Protein AF-A0A6J4KLL6-F1 (afdb_monomer_lite)

Secondary structure (DSSP, 8-state):
------PPPPPPP-PPP-HHHHHHHHHHHHHHHHHHHHHTTTS--SS---SS--HHHHHHHHHHHHHHHHHHHHHHHHHHHHHHTTS-HHHHHHHHHHHHHHHHHHIIIIIHHHHHHHHHT-SS-HHHHGGGTHHHHHSSSS---GGGHHHHHHHHHHHHSHHHHHHHHHTSHHHHHHHHHHHTSHHHHHHHHHHHHHHHHS-HHHH---EETTTEEHHHHHHHHHHHHHHHHHTT-HHHHHHHHHTHHHHHHHHHHHHHHHHHHHHHHHSPP-

Foldseek 3Di:
DDDDDPDDPPDPDDPDDPVVLVVLLVVLVVLLVLLQVLLLQQVNHQQHHDPHHDVVSVVSNVLSVPPSLLSNLLSLLLVLLVDVLPDPLVVLLVVLCCVQVVVLVCCVLPVQLVSQCRRVVDPDDSVVSNVVSVCSQQVDLAGCSDPSLSSVLSNCLSPVCSVVLNCCVPPVLVVLQVVLLQCLALVSVVVLCVVLVVLVPPDCVVVDQDDDVSHGGPSVSVSSSSSSVNSNSNSSDPNSVVSNVVCVVVNVVVVVVVSVVVVVVVVVVPDPDD

InterPro domains:
  IPR002656 Acyltransferase 3 domain [PF01757] (19-260)
  IPR050623 Periplasmic Glucan Succinylation Acyltransferase [PTHR36927] (13-265)

Sequence (274 aa):
MIHAGATAPPRGTPHARRHDLDWLRTLAILSVVLYHAAQVFSGDAAVANAGDLSAVLGEFCFFFHQWRMPLVFCVAGVAAGMTLQRRSGAAFLVERGRRLLVPLAFGVLVLLPPQLYLATRDPRPFAEFYPHFLDPMLAGPVVQWGHLWFIVDLALVDGLALPALLLLQGRARPTLEWLAARLARPAVLLGAALPVAVVRCVPTRWVGDWTVAGLTEAKPFAVHVTFYLVGFVLAASDTAWRTAVRERRAALALAVAAQAAVYVLRGLAEAPPG

Radius of gyration: 22.27 Å; chains: 1; bounding box: 85×48×53 Å

pLDDT: mean 87.65, std 12.58, range [37.62, 98.06]

Organism: NCBI:txid246130

Structure (mmCIF, N/CA/C/O backbone):
data_AF-A0A6J4KLL6-F1
#
_entry.id   AF-A0A6J4KLL6-F1
#
loop_
_atom_site.group_PDB
_atom_site.id
_atom_site.type_symbol
_atom_site.label_atom_id
_atom_site.label_alt_id
_atom_site.label_comp_id
_atom_site.label_asym_id
_atom_site.label_entity_id
_atom_site.label_seq_id
_atom_site.pdbx_PDB_ins_code
_atom_site.Cartn_x
_atom_site.Cartn_y
_atom_site.Cartn_z
_atom_site.occupancy
_atom_site.B_iso_or_equiv
_atom_site.auth_seq_id
_atom_site.auth_comp_id
_atom_site.auth_asym_id
_atom_site.auth_atom_id
_atom_site.pdbx_PDB_model_num
ATOM 1 N N . MET A 1 1 ? -58.619 -18.894 25.628 1.00 40.12 1 MET A N 1
ATOM 2 C CA . MET A 1 1 ? -57.503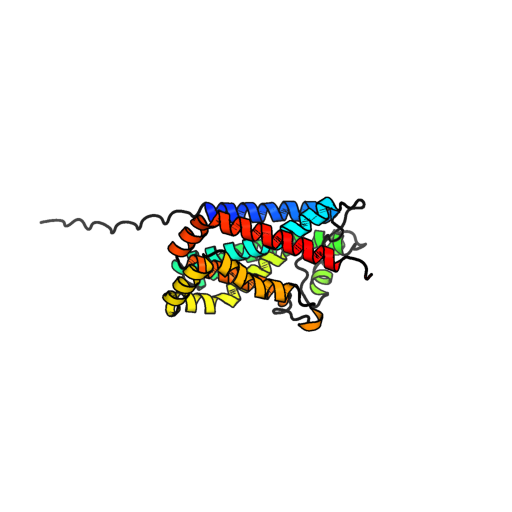 -19.418 24.813 1.00 40.12 1 MET A CA 1
ATOM 3 C C . MET A 1 1 ? -56.910 -18.233 24.054 1.00 40.12 1 MET A C 1
ATOM 5 O O . MET A 1 1 ? -57.468 -17.824 23.048 1.00 40.12 1 MET A O 1
ATOM 9 N N . ILE A 1 2 ? -55.900 -17.567 24.625 1.00 39.03 2 ILE A N 1
ATOM 10 C CA . ILE A 1 2 ? -55.300 -16.338 24.076 1.00 39.03 2 ILE A CA 1
ATOM 11 C C . ILE A 1 2 ? -53.974 -16.744 23.430 1.00 39.03 2 ILE A C 1
ATOM 13 O O . ILE A 1 2 ? -53.039 -17.116 24.135 1.00 39.03 2 ILE A O 1
ATOM 17 N N . HIS A 1 3 ? -53.900 -16.720 22.099 1.00 40.97 3 HIS A N 1
ATOM 18 C CA . HIS A 1 3 ? -52.636 -16.881 21.384 1.00 40.97 3 HIS A CA 1
ATOM 19 C C . HIS A 1 3 ? -51.855 -15.567 21.445 1.00 40.97 3 HIS A C 1
ATOM 21 O O . HIS A 1 3 ? -52.139 -14.621 20.715 1.00 40.97 3 HIS A O 1
ATOM 27 N N . ALA A 1 4 ? -50.865 -15.521 22.334 1.00 44.06 4 ALA A N 1
ATOM 28 C CA . ALA A 1 4 ? -49.828 -14.502 22.325 1.00 44.06 4 ALA A CA 1
ATOM 29 C C . ALA A 1 4 ? -48.971 -14.678 21.060 1.00 44.06 4 ALA A C 1
ATOM 31 O O . ALA A 1 4 ? -48.183 -15.618 20.950 1.00 44.06 4 ALA A O 1
ATOM 32 N N . GLY A 1 5 ? -49.155 -13.789 20.084 1.00 38.91 5 GLY A N 1
ATOM 33 C CA . GLY A 1 5 ? -48.270 -13.672 18.932 1.00 38.91 5 GLY A CA 1
ATOM 34 C C . GLY A 1 5 ? -46.914 -13.138 19.384 1.00 38.91 5 GLY A C 1
ATOM 35 O O . GLY A 1 5 ? -46.802 -11.982 19.786 1.00 38.91 5 GLY A O 1
ATOM 36 N N . ALA A 1 6 ? -45.887 -13.983 19.333 1.00 43.94 6 ALA A N 1
ATOM 37 C CA . ALA A 1 6 ? -44.509 -13.577 19.562 1.00 43.94 6 ALA A CA 1
ATOM 38 C C . ALA A 1 6 ? -44.068 -12.639 18.427 1.00 43.94 6 ALA A C 1
ATOM 40 O O . ALA A 1 6 ? -43.803 -13.071 17.304 1.00 43.94 6 ALA A O 1
ATOM 41 N N . THR A 1 7 ? -44.010 -11.338 18.706 1.00 49.44 7 THR A N 1
ATOM 42 C CA . THR A 1 7 ? -43.407 -10.353 17.808 1.00 49.44 7 THR A CA 1
ATOM 43 C C . THR A 1 7 ? -41.911 -10.628 17.716 1.00 49.44 7 THR A C 1
ATOM 45 O O . THR A 1 7 ? -41.196 -10.531 18.715 1.00 49.44 7 THR A O 1
ATOM 48 N N . ALA A 1 8 ? -41.437 -10.985 16.522 1.00 42.81 8 ALA A N 1
ATOM 49 C CA . ALA A 1 8 ? -40.013 -11.104 16.239 1.00 42.81 8 ALA A CA 1
ATOM 50 C C . ALA A 1 8 ? -39.290 -9.790 16.605 1.00 42.81 8 ALA A C 1
ATOM 52 O O . ALA A 1 8 ? -39.837 -8.710 16.353 1.00 42.81 8 ALA A O 1
ATOM 53 N N . PRO A 1 9 ? -38.078 -9.853 17.186 1.00 39.97 9 PRO A N 1
ATOM 54 C CA . PRO A 1 9 ? -37.332 -8.654 17.535 1.00 39.97 9 PRO A CA 1
ATOM 55 C C . PRO A 1 9 ? -37.073 -7.813 16.275 1.00 39.97 9 PRO A C 1
ATOM 57 O O . PRO A 1 9 ? -36.861 -8.376 15.192 1.00 39.97 9 PRO A O 1
ATOM 60 N N . PRO A 1 10 ? -37.088 -6.472 16.384 1.00 40.72 10 PRO A N 1
ATOM 61 C CA . PRO A 1 10 ? -36.836 -5.602 15.247 1.00 40.72 10 PRO A CA 1
ATOM 62 C C . PRO A 1 10 ? -35.476 -5.952 14.640 1.00 40.72 10 PRO A C 1
ATOM 64 O O . PRO A 1 10 ? -34.454 -5.964 15.328 1.00 40.72 10 PRO A O 1
ATOM 67 N N . ARG A 1 11 ? -35.465 -6.256 13.335 1.00 45.22 11 ARG A N 1
ATOM 68 C CA . ARG A 1 11 ? -34.226 -6.376 12.561 1.00 45.22 11 ARG A CA 1
ATOM 69 C C . ARG A 1 11 ? -33.466 -5.065 12.757 1.00 45.22 11 ARG A C 1
ATOM 71 O O . ARG A 1 11 ? -33.991 -4.010 12.405 1.00 45.22 11 ARG A O 1
ATOM 78 N N . GLY A 1 12 ? -32.281 -5.136 13.368 1.00 37.62 12 GLY A N 1
ATOM 79 C CA . GLY A 1 12 ? -31.431 -3.967 13.591 1.00 37.62 12 GLY A CA 1
ATOM 80 C C . GLY A 1 12 ? -31.314 -3.151 12.305 1.00 37.62 12 GLY A C 1
ATOM 81 O O . GLY A 1 12 ? -31.245 -3.720 11.213 1.00 37.62 12 GLY A O 1
ATOM 82 N N . THR A 1 13 ? -31.360 -1.826 12.428 1.00 40.91 13 THR A N 1
ATOM 83 C CA . THR A 1 13 ? -31.282 -0.914 11.285 1.00 40.91 13 THR A CA 1
ATOM 84 C C . THR A 1 13 ? -30.099 -1.303 10.389 1.00 40.91 13 THR A C 1
ATOM 86 O O . THR A 1 13 ? -29.004 -1.552 10.906 1.00 40.91 13 THR A O 1
ATOM 89 N N . PRO A 1 14 ? -30.276 -1.400 9.054 1.00 47.94 14 PRO A N 1
ATOM 90 C CA . PRO A 1 14 ? -29.160 -1.635 8.154 1.00 47.94 14 PRO A CA 1
ATOM 91 C C . PRO A 1 14 ? -28.131 -0.541 8.408 1.00 47.94 14 PRO A C 1
ATOM 93 O O . PRO A 1 14 ? -28.404 0.641 8.203 1.00 47.94 14 PRO A O 1
ATOM 96 N N . HIS A 1 15 ? -26.965 -0.924 8.918 1.00 56.31 15 HIS A N 1
ATOM 97 C CA . HIS A 1 15 ? -25.879 0.016 9.134 1.00 56.31 15 HIS A CA 1
ATOM 98 C C . HIS A 1 15 ? -25.598 0.696 7.790 1.00 56.31 15 HIS A C 1
ATOM 100 O O . HIS A 1 15 ? -25.248 0.013 6.825 1.00 56.31 15 HIS A O 1
ATOM 106 N N . ALA A 1 16 ? -25.812 2.011 7.710 1.00 67.12 16 ALA A N 1
ATOM 107 C CA . ALA A 1 16 ? -25.755 2.734 6.445 1.00 67.12 16 ALA A CA 1
ATOM 108 C C . ALA A 1 16 ? -24.416 2.473 5.741 1.00 67.12 16 ALA A C 1
ATOM 110 O O . ALA A 1 16 ? -23.343 2.625 6.339 1.00 67.12 16 ALA A O 1
ATOM 111 N N . ARG A 1 17 ? -24.488 2.043 4.476 1.00 76.81 17 ARG A N 1
ATOM 112 C CA . ARG A 1 17 ? -23.315 1.816 3.634 1.00 76.81 17 ARG A CA 1
ATOM 113 C C . ARG A 1 17 ? -22.494 3.107 3.564 1.00 76.81 17 ARG A C 1
ATOM 115 O O . ARG A 1 17 ? -23.024 4.181 3.294 1.00 76.81 17 ARG A O 1
ATOM 122 N N . ARG A 1 18 ? -21.191 2.999 3.821 1.00 83.12 18 ARG A N 1
ATOM 123 C CA . ARG A 1 18 ? -20.243 4.121 3.791 1.00 83.12 18 ARG A CA 1
ATOM 124 C C . ARG A 1 18 ? -19.824 4.403 2.343 1.00 83.12 18 ARG A C 1
ATOM 126 O O . ARG A 1 18 ? -18.796 3.921 1.876 1.00 83.12 18 ARG A O 1
ATOM 133 N N . HIS A 1 19 ? -20.670 5.135 1.617 1.00 88.38 19 HIS A N 1
ATOM 134 C CA . HIS A 1 19 ? -20.427 5.495 0.213 1.00 88.38 19 HIS A CA 1
ATOM 135 C C . HIS A 1 19 ? -19.161 6.340 0.023 1.00 88.38 19 HIS A C 1
ATOM 137 O O . HIS A 1 19 ? -18.497 6.241 -1.001 1.00 88.38 19 HIS A O 1
ATOM 143 N N . ASP A 1 20 ? -18.813 7.142 1.024 1.00 88.38 20 ASP A N 1
ATOM 144 C CA . ASP A 1 20 ? -17.565 7.896 1.102 1.00 88.38 20 ASP A CA 1
ATOM 145 C C . ASP A 1 20 ? -16.327 6.989 1.020 1.00 88.38 20 ASP A C 1
ATOM 147 O O . ASP A 1 20 ? -15.443 7.233 0.202 1.00 88.38 20 ASP A O 1
ATOM 151 N N . LEU A 1 21 ? -16.281 5.905 1.800 1.00 89.06 21 LEU A N 1
ATOM 152 C CA . LEU A 1 21 ? -15.186 4.928 1.752 1.00 89.06 21 LEU A CA 1
ATOM 153 C C . LEU A 1 21 ? -15.112 4.187 0.415 1.00 89.06 21 LEU A C 1
ATOM 155 O O . LEU A 1 21 ? -14.016 3.917 -0.080 1.00 89.06 21 LEU A O 1
ATOM 159 N N . ASP A 1 22 ? -16.264 3.869 -0.173 1.00 90.31 22 ASP A N 1
ATOM 160 C CA . ASP A 1 22 ? -16.323 3.212 -1.478 1.00 90.31 22 ASP A CA 1
ATOM 161 C C . ASP A 1 22 ? -15.783 4.125 -2.589 1.00 90.31 22 ASP A C 1
ATOM 163 O O . ASP A 1 22 ? -15.006 3.672 -3.434 1.00 90.31 22 ASP A O 1
ATOM 167 N N . TRP A 1 23 ? -16.115 5.419 -2.555 1.00 92.81 23 TRP A N 1
ATOM 168 C CA . TRP A 1 23 ? -15.561 6.408 -3.479 1.00 92.81 23 TRP A CA 1
ATOM 169 C C . TRP A 1 23 ? -14.068 6.635 -3.265 1.00 92.81 23 TRP A C 1
ATOM 171 O O . TRP A 1 23 ? -13.321 6.617 -4.240 1.00 92.81 23 TRP A O 1
ATOM 181 N N . LEU A 1 24 ? -13.609 6.776 -2.016 1.00 90.94 24 LEU A N 1
ATOM 182 C CA . LEU A 1 24 ? -12.179 6.907 -1.710 1.00 90.94 24 LEU A CA 1
ATOM 183 C C . LEU A 1 24 ? -11.383 5.720 -2.255 1.00 90.94 24 LEU A C 1
ATOM 185 O O . LEU A 1 24 ? -10.359 5.914 -2.907 1.00 90.94 24 LEU A O 1
ATOM 189 N N . ARG A 1 25 ? -11.878 4.494 -2.045 1.00 91.38 25 ARG A N 1
ATOM 190 C CA . ARG A 1 25 ? -11.258 3.286 -2.598 1.00 91.38 25 ARG A CA 1
ATOM 191 C C . ARG A 1 25 ? -11.236 3.314 -4.122 1.00 91.38 25 ARG A C 1
ATOM 193 O O . ARG A 1 25 ? -10.201 3.033 -4.714 1.00 91.38 25 ARG A O 1
ATOM 200 N N . THR A 1 26 ? -12.366 3.637 -4.744 1.00 93.50 26 THR A N 1
ATOM 201 C CA . THR A 1 26 ? -12.506 3.639 -6.205 1.00 93.50 26 THR A CA 1
ATOM 202 C C . THR A 1 26 ? -11.552 4.644 -6.839 1.00 93.50 26 THR A C 1
ATOM 204 O O . THR A 1 26 ? -10.795 4.282 -7.732 1.00 93.50 26 THR A O 1
ATOM 207 N N . LEU A 1 27 ? -11.510 5.875 -6.327 1.00 93.06 27 LEU A N 1
ATOM 208 C CA . LEU A 1 27 ? -10.596 6.913 -6.804 1.00 93.06 27 LEU A CA 1
ATOM 209 C C . LEU A 1 27 ? -9.129 6.528 -6.586 1.00 93.06 27 LEU A C 1
ATOM 211 O O . LEU A 1 27 ? -8.306 6.728 -7.477 1.00 93.06 27 LEU A O 1
ATOM 215 N N . ALA A 1 28 ? -8.799 5.923 -5.440 1.00 91.31 28 ALA A N 1
ATOM 216 C CA . ALA A 1 28 ? -7.443 5.459 -5.176 1.00 91.31 28 ALA A CA 1
ATOM 217 C C . ALA A 1 28 ? -7.021 4.358 -6.164 1.00 91.31 28 ALA A C 1
ATOM 219 O O . ALA A 1 28 ? -5.937 4.442 -6.733 1.00 91.31 28 ALA A O 1
ATOM 220 N N . ILE A 1 29 ? -7.884 3.375 -6.438 1.00 90.88 29 ILE A N 1
ATOM 221 C CA . ILE A 1 29 ? -7.610 2.304 -7.411 1.00 90.88 29 ILE A CA 1
ATOM 222 C C . ILE A 1 29 ? -7.517 2.861 -8.838 1.00 90.88 29 ILE A C 1
ATOM 224 O O . ILE A 1 29 ? -6.585 2.518 -9.558 1.00 90.88 29 ILE A O 1
ATOM 228 N N . LEU A 1 30 ? -8.417 3.762 -9.243 1.00 93.00 30 LEU A N 1
ATOM 229 C CA . LEU A 1 30 ? -8.335 4.420 -10.555 1.00 93.00 30 LEU A CA 1
ATOM 230 C C . LEU A 1 30 ? -7.014 5.178 -10.717 1.00 93.00 30 LEU A C 1
ATOM 232 O O . LEU A 1 30 ? -6.389 5.118 -11.773 1.00 93.00 30 LEU A O 1
ATOM 236 N N . SER A 1 31 ? -6.533 5.821 -9.652 1.00 92.69 31 SER A N 1
ATOM 237 C CA . SER A 1 31 ? -5.235 6.492 -9.680 1.00 92.69 31 SER A CA 1
ATOM 238 C C . SER A 1 31 ? -4.049 5.529 -9.846 1.00 92.69 31 SER A C 1
ATOM 240 O O . SER A 1 31 ? -3.029 5.939 -10.387 1.00 92.69 31 SER A O 1
ATOM 242 N N . VAL A 1 32 ? -4.168 4.250 -9.447 1.00 91.62 32 VAL A N 1
ATOM 243 C CA . VAL A 1 32 ? -3.147 3.210 -9.714 1.00 91.62 32 VAL A CA 1
ATOM 244 C C . VAL A 1 32 ? -3.043 2.946 -11.215 1.00 91.62 32 VAL A C 1
ATOM 246 O O . VAL A 1 32 ? -1.938 2.873 -11.746 1.00 91.62 32 VAL A O 1
ATOM 249 N N . VAL A 1 33 ? -4.184 2.849 -11.904 1.00 91.31 33 VAL A N 1
ATOM 250 C CA . VAL A 1 33 ? -4.228 2.631 -13.359 1.00 91.31 33 VAL A CA 1
ATOM 251 C C . VAL A 1 33 ? -3.571 3.799 -14.091 1.00 91.31 33 VAL A C 1
ATOM 253 O O . VAL A 1 33 ? -2.689 3.586 -14.919 1.00 91.31 33 VAL A O 1
ATOM 256 N N . LEU A 1 34 ? -3.945 5.033 -13.738 1.00 93.12 34 LEU A N 1
ATOM 257 C CA . LEU A 1 34 ? -3.350 6.233 -14.333 1.00 93.12 34 LEU A CA 1
ATOM 258 C C . LEU A 1 34 ? -1.852 6.341 -14.029 1.00 93.12 34 LEU A C 1
ATOM 260 O O . LEU A 1 34 ? -1.076 6.710 -14.905 1.00 93.12 34 LEU A O 1
ATOM 264 N N . TYR A 1 35 ? -1.441 5.992 -12.807 1.00 92.31 35 TYR A N 1
ATOM 265 C CA . TYR A 1 35 ? -0.037 5.977 -12.412 1.00 92.31 35 TYR A CA 1
ATOM 266 C C . TYR A 1 35 ? 0.777 5.024 -13.288 1.00 92.31 35 TYR A C 1
ATOM 268 O O . TYR A 1 35 ? 1.761 5.460 -13.866 1.00 92.31 35 TYR A O 1
ATOM 276 N N . HIS A 1 36 ? 0.365 3.763 -13.447 1.00 89.88 36 HIS A N 1
ATOM 277 C CA . HIS A 1 36 ? 1.134 2.807 -14.252 1.00 89.88 36 HIS A CA 1
ATOM 278 C C . HIS A 1 36 ? 1.122 3.133 -15.748 1.00 89.88 36 HIS A C 1
ATOM 280 O O . HIS A 1 36 ? 2.128 2.914 -16.415 1.00 89.88 36 HIS A O 1
ATOM 286 N N . ALA A 1 37 ? 0.039 3.721 -16.263 1.00 90.69 37 ALA A N 1
ATOM 287 C CA . ALA A 1 37 ? 0.013 4.230 -17.633 1.00 90.69 37 ALA A CA 1
ATOM 288 C C . ALA A 1 37 ? 1.021 5.378 -17.842 1.00 90.69 37 ALA A C 1
ATOM 290 O O . ALA A 1 37 ? 1.700 5.423 -18.864 1.00 90.69 37 ALA A O 1
ATOM 291 N N . ALA A 1 38 ? 1.149 6.284 -16.866 1.00 92.25 38 ALA A N 1
ATOM 292 C CA . ALA A 1 38 ? 2.110 7.385 -16.910 1.00 92.25 38 ALA A CA 1
ATOM 293 C C . ALA A 1 38 ? 3.556 6.933 -16.635 1.00 92.25 38 ALA A C 1
ATOM 295 O O . ALA A 1 38 ? 4.487 7.499 -17.202 1.00 92.25 38 ALA A O 1
ATOM 296 N N . GLN A 1 39 ? 3.747 5.911 -15.795 1.00 90.88 39 GLN A N 1
ATOM 297 C CA . GLN A 1 39 ? 5.060 5.464 -15.319 1.00 90.88 39 GLN A CA 1
ATOM 298 C C . GLN A 1 39 ? 5.973 5.002 -16.457 1.00 90.88 39 GLN A C 1
ATOM 300 O O . GLN A 1 39 ? 7.176 5.220 -16.400 1.00 90.88 39 GLN A O 1
ATOM 305 N N . VAL A 1 40 ? 5.407 4.439 -17.528 1.00 90.56 40 VAL A N 1
ATOM 306 C CA . VAL A 1 40 ? 6.151 4.045 -18.739 1.00 90.56 40 VAL A CA 1
ATOM 307 C C . VAL A 1 40 ? 6.923 5.226 -19.350 1.00 90.56 40 VAL A C 1
ATOM 309 O O . VAL A 1 40 ? 7.962 5.027 -19.972 1.00 90.56 40 VAL A O 1
ATOM 312 N N . PHE A 1 41 ? 6.466 6.462 -19.137 1.00 91.81 41 PHE A N 1
ATOM 313 C CA . PHE A 1 41 ? 7.103 7.684 -19.634 1.00 91.81 41 PHE A CA 1
ATOM 314 C C . PHE A 1 41 ? 7.931 8.421 -18.569 1.00 91.81 41 PHE A C 1
ATOM 316 O O . PHE A 1 41 ? 8.475 9.484 -18.866 1.00 91.81 41 PHE A O 1
ATOM 323 N N . SER A 1 42 ? 8.015 7.916 -17.330 1.00 87.19 42 SER A N 1
ATOM 324 C CA . SER A 1 42 ? 8.704 8.614 -16.235 1.00 87.19 42 SER A CA 1
ATOM 325 C C . SER A 1 42 ? 10.205 8.337 -16.170 1.00 87.19 42 SER A C 1
ATOM 327 O O . SER A 1 42 ? 10.908 9.074 -15.490 1.00 87.19 42 SER A O 1
ATOM 329 N N . GLY A 1 43 ? 10.691 7.285 -16.837 1.00 80.50 43 GLY A N 1
ATOM 330 C CA . GLY A 1 43 ? 12.080 6.816 -16.737 1.00 80.50 43 GLY A CA 1
ATOM 331 C C . GLY A 1 43 ? 12.307 5.767 -15.639 1.00 80.50 43 GLY A C 1
ATOM 332 O O . GLY A 1 43 ? 13.312 5.063 -15.673 1.00 80.50 43 GLY A O 1
ATOM 333 N N . ASP A 1 44 ? 11.326 5.567 -14.753 1.00 77.69 44 ASP A N 1
ATOM 334 C CA . ASP A 1 44 ? 11.398 4.682 -13.579 1.00 77.69 44 ASP A CA 1
ATOM 335 C C . ASP A 1 44 ? 10.344 3.558 -13.631 1.00 77.69 44 ASP A C 1
ATOM 337 O O . ASP A 1 44 ? 9.830 3.095 -12.605 1.00 77.69 44 ASP A O 1
ATOM 341 N N . ALA A 1 45 ? 9.932 3.148 -14.833 1.00 79.25 45 ALA A N 1
ATOM 342 C CA . ALA A 1 45 ? 8.967 2.070 -14.994 1.00 79.25 45 ALA A CA 1
ATOM 343 C C . ALA A 1 45 ? 9.525 0.721 -14.530 1.00 79.25 45 ALA A C 1
ATOM 345 O O . ALA A 1 45 ? 10.616 0.312 -14.916 1.00 79.25 45 ALA A O 1
ATOM 346 N N . ALA A 1 46 ? 8.714 -0.018 -13.770 1.00 71.69 46 ALA A N 1
ATOM 347 C CA . ALA A 1 46 ? 9.092 -1.327 -13.238 1.00 71.69 46 ALA A CA 1
ATOM 348 C C . ALA A 1 46 ? 9.210 -2.432 -14.308 1.00 71.69 46 ALA A C 1
ATOM 350 O O . ALA A 1 46 ? 9.819 -3.464 -14.046 1.00 71.69 46 ALA A O 1
ATOM 351 N N . VAL A 1 47 ? 8.598 -2.250 -15.485 1.00 75.06 47 VAL A N 1
ATOM 352 C CA . VAL A 1 47 ? 8.582 -3.262 -16.560 1.00 75.06 47 VAL A CA 1
ATOM 353 C C . VAL A 1 47 ? 9.354 -2.779 -17.780 1.00 75.06 47 VAL A C 1
ATOM 355 O O . VAL A 1 47 ? 10.308 -3.421 -18.200 1.00 75.06 47 VAL A O 1
ATOM 358 N N . ALA A 1 48 ? 8.950 -1.649 -18.358 1.00 76.06 48 ALA A N 1
ATOM 359 C CA . ALA A 1 48 ? 9.616 -1.067 -19.514 1.00 76.06 48 ALA A CA 1
ATOM 360 C C . ALA A 1 48 ? 9.341 0.437 -19.577 1.00 76.06 48 ALA A C 1
ATOM 362 O O . ALA A 1 48 ? 8.218 0.870 -19.318 1.00 76.06 48 ALA A O 1
ATOM 363 N N . ASN A 1 49 ? 10.362 1.207 -19.948 1.00 84.00 49 ASN A N 1
ATOM 364 C CA . ASN A 1 49 ? 10.231 2.624 -20.266 1.00 84.00 49 ASN A CA 1
ATOM 365 C C . ASN A 1 49 ? 10.024 2.811 -21.777 1.00 84.00 49 ASN A C 1
ATOM 367 O O . ASN A 1 49 ? 10.538 2.028 -22.580 1.00 84.00 49 ASN A O 1
ATOM 371 N N . ALA A 1 50 ? 9.297 3.859 -22.154 1.00 84.44 50 ALA A N 1
ATOM 372 C CA . ALA A 1 50 ? 9.201 4.328 -23.531 1.00 84.44 50 ALA A CA 1
ATOM 373 C C . ALA A 1 50 ? 10.535 4.922 -24.021 1.00 84.44 50 ALA A C 1
ATOM 375 O O . ALA A 1 50 ? 11.396 5.290 -23.223 1.00 84.44 50 ALA A O 1
ATOM 376 N N . GLY A 1 51 ? 10.679 5.041 -25.346 1.00 83.44 51 GLY A N 1
ATOM 377 C CA . GLY A 1 51 ? 11.805 5.754 -25.962 1.00 83.44 51 GLY A CA 1
ATOM 378 C C . GLY A 1 51 ? 11.775 7.262 -25.691 1.00 83.44 51 GLY A C 1
ATOM 379 O O . GLY A 1 51 ? 12.824 7.858 -25.463 1.00 83.44 51 GLY A O 1
ATOM 380 N N . ASP A 1 52 ? 10.575 7.847 -25.637 1.00 88.62 52 ASP A N 1
ATOM 381 C CA . ASP A 1 52 ? 10.365 9.264 -25.338 1.00 88.62 52 ASP A CA 1
ATOM 382 C C . ASP A 1 52 ? 9.878 9.432 -23.893 1.00 88.62 52 ASP A C 1
ATOM 384 O O . ASP A 1 52 ? 8.803 8.953 -23.527 1.00 88.62 52 ASP A O 1
ATOM 388 N N . LEU A 1 53 ? 10.664 10.118 -23.062 1.00 92.75 53 LEU A N 1
ATOM 389 C CA . LEU A 1 53 ? 10.332 10.379 -21.658 1.00 92.75 53 LEU A CA 1
ATOM 390 C C . LEU A 1 53 ? 9.623 11.730 -21.484 1.00 92.75 53 LEU A C 1
ATOM 392 O O . LEU A 1 53 ? 9.834 12.668 -22.251 1.00 92.75 53 LEU A O 1
ATOM 396 N N . SER A 1 54 ? 8.805 11.853 -20.437 1.00 93.31 54 SER A N 1
ATOM 397 C CA . SER A 1 54 ? 8.071 13.079 -20.111 1.00 93.31 54 SER A CA 1
ATOM 398 C C . SER A 1 54 ? 8.260 13.471 -18.650 1.00 93.31 54 SER A C 1
ATOM 400 O O . SER A 1 54 ? 7.739 12.819 -17.744 1.00 93.31 54 SER A O 1
ATOM 402 N N . ALA A 1 55 ? 8.932 14.603 -18.421 1.00 90.50 55 ALA A N 1
ATOM 403 C CA . ALA A 1 55 ? 9.111 15.167 -17.082 1.00 90.50 55 ALA A CA 1
ATOM 404 C C . ALA A 1 55 ? 7.765 15.440 -16.387 1.00 90.50 55 ALA A C 1
ATOM 406 O O . ALA A 1 55 ? 7.610 15.161 -15.203 1.00 90.50 55 ALA A O 1
ATOM 407 N N . VAL A 1 56 ? 6.752 15.900 -17.133 1.00 93.88 56 VAL A N 1
ATOM 408 C CA . VAL A 1 56 ? 5.403 16.146 -16.593 1.00 93.88 56 VAL A CA 1
ATOM 409 C C . VAL A 1 56 ? 4.761 14.850 -16.092 1.00 93.88 56 VAL A C 1
ATOM 411 O O . VAL A 1 56 ? 4.154 14.837 -15.021 1.00 93.88 56 VAL A O 1
ATOM 414 N N . LEU A 1 57 ? 4.911 13.746 -16.832 1.00 92.88 57 LEU A N 1
ATOM 415 C CA . LEU A 1 57 ? 4.409 12.439 -16.396 1.00 92.88 57 LEU A CA 1
ATOM 416 C C . LEU A 1 57 ? 5.247 11.850 -15.252 1.00 92.88 57 LEU A C 1
ATOM 418 O O . LEU A 1 57 ? 4.692 11.172 -14.387 1.00 92.88 57 LEU A O 1
ATOM 422 N N . GLY A 1 58 ? 6.542 12.168 -15.184 1.00 91.50 58 GLY A N 1
ATOM 423 C CA . GLY A 1 58 ? 7.380 11.903 -14.014 1.00 91.50 58 GLY A CA 1
ATOM 424 C C . GLY A 1 58 ? 6.861 12.599 -12.756 1.00 91.50 58 GLY A C 1
ATOM 425 O O . GLY A 1 58 ? 6.654 11.951 -11.729 1.00 91.50 58 GLY A O 1
ATOM 426 N N . GLU A 1 59 ? 6.528 13.888 -12.850 1.00 91.56 59 GLU A N 1
ATOM 427 C CA . GLU A 1 59 ? 5.950 14.637 -11.730 1.00 91.56 59 GLU A CA 1
ATOM 428 C C . GLU A 1 59 ? 4.567 14.139 -11.327 1.00 91.56 59 GLU A C 1
ATOM 430 O O . GLU A 1 59 ? 4.261 14.030 -10.135 1.00 91.56 59 GLU A O 1
ATOM 435 N N . PHE A 1 60 ? 3.746 13.774 -12.312 1.00 92.94 60 PHE A N 1
ATOM 436 C CA . PHE A 1 60 ? 2.472 13.106 -12.078 1.00 92.94 60 PHE A CA 1
ATOM 437 C C . PHE A 1 60 ? 2.676 11.815 -11.274 1.00 92.94 60 PHE A C 1
ATOM 439 O O . PHE A 1 60 ? 2.012 11.598 -10.256 1.00 92.94 60 PHE A O 1
ATOM 446 N N . CYS A 1 61 ? 3.632 10.975 -11.678 1.00 92.25 61 CYS A N 1
ATOM 447 C CA . CYS A 1 61 ? 3.958 9.750 -10.959 1.00 92.25 61 CYS A CA 1
ATOM 448 C C . CYS A 1 61 ? 4.407 10.054 -9.527 1.00 92.25 61 CYS A C 1
ATOM 450 O O . CYS A 1 61 ? 3.858 9.486 -8.577 1.00 92.25 61 CYS A O 1
ATOM 452 N N . PHE A 1 62 ? 5.342 10.988 -9.352 1.00 90.00 62 PHE A N 1
ATOM 453 C CA . PHE A 1 62 ? 5.836 11.375 -8.036 1.00 90.00 62 PHE A CA 1
ATOM 454 C C . PHE A 1 62 ? 4.709 11.848 -7.109 1.00 90.00 62 PHE A C 1
ATOM 456 O O . PHE A 1 62 ? 4.645 11.394 -5.965 1.00 90.00 62 PHE A O 1
ATOM 463 N N . PHE A 1 63 ? 3.797 12.696 -7.601 1.00 91.69 63 PHE A N 1
ATOM 464 C CA . PHE A 1 63 ? 2.645 13.195 -6.847 1.00 91.69 63 PHE A CA 1
ATOM 465 C C . PHE A 1 63 ? 1.763 12.051 -6.335 1.00 91.69 63 PHE A C 1
ATOM 467 O O . PHE A 1 63 ? 1.519 11.929 -5.132 1.00 91.69 63 PHE A O 1
ATOM 474 N N . PHE A 1 64 ? 1.300 11.179 -7.236 1.00 90.44 64 PHE A N 1
ATOM 475 C CA . PHE A 1 64 ? 0.400 10.084 -6.868 1.00 90.44 64 PHE A CA 1
ATOM 476 C C . PHE A 1 64 ? 1.087 9.032 -5.992 1.00 90.44 64 PHE A C 1
ATOM 478 O O . PHE A 1 64 ? 0.431 8.404 -5.159 1.00 90.44 64 PHE A O 1
ATOM 485 N N . HIS A 1 65 ? 2.399 8.838 -6.139 1.00 86.50 65 HIS A N 1
ATOM 486 C CA . HIS A 1 65 ? 3.162 7.891 -5.330 1.00 86.50 65 HIS A CA 1
ATOM 487 C C . HIS A 1 65 ? 3.183 8.250 -3.832 1.00 86.50 65 HIS A C 1
ATOM 489 O O . HIS A 1 65 ? 3.284 7.358 -2.986 1.00 86.50 65 HIS A O 1
ATOM 495 N N . GLN A 1 66 ? 3.041 9.532 -3.469 1.00 86.06 66 GLN A N 1
ATOM 496 C CA . GLN A 1 66 ? 3.144 9.946 -2.066 1.00 86.06 66 GLN A CA 1
ATOM 497 C C . GLN A 1 66 ? 1.989 9.445 -1.201 1.00 86.06 66 GLN A C 1
ATOM 499 O O . GLN A 1 66 ? 2.222 9.010 -0.072 1.00 86.06 66 GLN A O 1
ATOM 504 N N . TRP A 1 67 ? 0.762 9.485 -1.723 1.00 88.06 67 TRP A N 1
ATOM 505 C CA . TRP A 1 67 ? -0.447 9.300 -0.917 1.00 88.06 67 TRP A CA 1
ATOM 506 C C . TRP A 1 67 ? -1.318 8.119 -1.345 1.00 88.06 67 TRP A C 1
ATOM 508 O O . TRP A 1 67 ? -2.081 7.614 -0.521 1.00 88.06 67 TRP A O 1
ATOM 518 N N . ARG A 1 68 ? -1.204 7.636 -2.589 1.00 91.69 68 ARG A N 1
ATOM 519 C CA . ARG A 1 68 ? -2.090 6.589 -3.120 1.00 91.69 68 ARG A CA 1
ATOM 520 C C . ARG A 1 68 ? -2.043 5.303 -2.299 1.00 91.69 68 ARG A C 1
ATOM 522 O O . ARG A 1 68 ? -3.079 4.873 -1.802 1.00 91.69 68 ARG A O 1
ATOM 529 N N . MET A 1 69 ? -0.865 4.698 -2.134 1.00 91.38 69 MET A N 1
ATOM 530 C CA . MET A 1 69 ? -0.742 3.432 -1.393 1.00 91.38 69 MET A CA 1
ATOM 531 C C . MET A 1 69 ? -1.090 3.602 0.094 1.00 91.38 69 MET A C 1
ATOM 533 O O . MET A 1 69 ? -1.921 2.833 0.580 1.00 91.38 69 MET A O 1
ATOM 537 N N . PRO A 1 70 ? -0.597 4.644 0.800 1.00 91.25 70 PRO A N 1
ATOM 538 C CA . PRO A 1 70 ? -1.072 4.979 2.143 1.00 91.25 70 PRO A CA 1
ATOM 539 C C . PRO A 1 70 ? -2.596 5.043 2.281 1.00 91.25 70 PRO A C 1
ATOM 541 O O . PRO A 1 70 ? -3.161 4.474 3.217 1.00 91.25 70 PRO A O 1
ATOM 544 N N . LEU A 1 71 ? -3.279 5.695 1.334 1.00 92.44 71 LEU A N 1
ATOM 545 C CA . LEU A 1 71 ? -4.734 5.814 1.344 1.00 92.44 71 LEU A CA 1
ATOM 546 C C . LEU A 1 71 ? -5.411 4.450 1.189 1.00 92.44 71 LEU A C 1
ATOM 548 O O . LEU A 1 71 ? -6.339 4.149 1.939 1.00 92.44 71 LEU A O 1
ATOM 552 N N . VAL A 1 72 ? -4.947 3.612 0.257 1.00 94.31 72 VAL A N 1
ATOM 553 C CA . VAL A 1 72 ? -5.526 2.277 0.049 1.00 94.31 72 VAL A CA 1
ATOM 554 C C . VAL A 1 72 ? -5.356 1.406 1.300 1.00 94.31 72 VAL A C 1
ATOM 556 O O . VAL A 1 72 ? -6.333 0.791 1.733 1.00 94.31 72 VAL A O 1
ATOM 559 N N . PHE A 1 73 ? -4.173 1.394 1.926 1.00 95.50 73 PHE A N 1
ATOM 560 C CA . PHE A 1 73 ? -3.947 0.651 3.174 1.00 95.50 73 PHE A CA 1
ATOM 561 C C . PHE A 1 73 ? -4.806 1.178 4.326 1.00 95.50 73 PHE A C 1
ATOM 563 O O . PHE A 1 73 ? -5.420 0.386 5.040 1.00 95.50 73 PHE A O 1
ATOM 570 N N . CYS A 1 74 ? -4.938 2.499 4.465 1.00 94.25 74 CYS A N 1
ATOM 571 C CA . CYS A 1 74 ? -5.828 3.107 5.452 1.00 94.25 74 CYS A CA 1
ATOM 572 C C . CYS A 1 74 ? -7.290 2.680 5.241 1.00 94.25 74 CYS A C 1
ATOM 574 O O . CYS A 1 74 ? -7.938 2.183 6.162 1.00 94.25 74 CYS A O 1
ATOM 576 N N . VAL A 1 75 ? -7.808 2.763 4.012 1.00 94.75 75 VAL A N 1
ATOM 577 C CA . VAL A 1 75 ? -9.173 2.311 3.692 1.00 94.75 75 VAL A CA 1
ATOM 578 C C . VAL A 1 75 ? -9.345 0.805 3.933 1.00 94.75 75 VAL A C 1
ATOM 580 O O . VAL A 1 75 ? -10.413 0.369 4.378 1.00 94.75 75 VAL A O 1
ATOM 583 N N . ALA A 1 76 ? -8.317 -0.005 3.671 1.00 95.56 76 ALA A N 1
ATOM 584 C CA . ALA A 1 76 ? -8.337 -1.436 3.960 1.00 95.56 76 ALA A CA 1
ATOM 585 C C . ALA A 1 76 ? -8.427 -1.719 5.470 1.00 95.56 76 ALA A C 1
ATOM 587 O O . ALA A 1 76 ? -9.233 -2.563 5.874 1.00 95.56 76 ALA A O 1
ATOM 588 N N . GLY A 1 77 ? -7.690 -0.962 6.288 1.00 95.31 77 GLY A N 1
ATOM 589 C CA . GLY A 1 77 ? -7.754 -1.003 7.747 1.00 95.31 77 GLY A CA 1
ATOM 590 C C . GLY A 1 77 ? -9.113 -0.576 8.303 1.00 95.31 77 GLY A C 1
ATOM 591 O O . GLY A 1 77 ? -9.667 -1.264 9.162 1.00 95.31 77 GLY A O 1
ATOM 592 N N . VAL A 1 78 ? -9.720 0.487 7.753 1.00 94.06 78 VAL A N 1
ATOM 593 C CA . VAL A 1 78 ? -11.095 0.889 8.113 1.00 94.06 78 VAL A CA 1
ATOM 594 C C . VAL A 1 78 ? -12.069 -0.263 7.846 1.00 94.06 78 VAL A C 1
ATOM 596 O O . VAL A 1 78 ? -12.860 -0.642 8.712 1.00 94.06 78 VAL A O 1
ATOM 599 N N . ALA A 1 79 ? -11.982 -0.872 6.659 1.00 93.06 79 ALA A N 1
ATOM 600 C CA . ALA A 1 79 ? -12.824 -2.005 6.291 1.00 93.06 79 ALA A CA 1
ATOM 601 C C . ALA A 1 79 ? -12.590 -3.226 7.194 1.00 93.06 79 ALA A C 1
ATOM 603 O O . ALA A 1 79 ? -13.545 -3.931 7.529 1.00 93.06 79 ALA A O 1
ATOM 604 N N . ALA A 1 80 ? -11.347 -3.483 7.611 1.00 94.75 80 ALA A N 1
ATOM 605 C CA . ALA A 1 80 ? -11.032 -4.543 8.562 1.00 94.75 80 ALA A CA 1
ATOM 606 C C . ALA A 1 80 ? -11.661 -4.281 9.934 1.00 94.75 80 ALA A C 1
ATOM 608 O O . ALA A 1 80 ? -12.341 -5.162 10.461 1.00 94.75 80 ALA A O 1
ATOM 609 N N . GLY A 1 81 ? -11.550 -3.055 10.454 1.00 93.25 81 GLY A N 1
ATOM 610 C CA . GLY A 1 81 ? -12.184 -2.644 11.707 1.00 93.25 81 GLY A CA 1
ATOM 611 C C . GLY A 1 81 ? -13.701 -2.826 11.688 1.00 93.25 81 GLY A C 1
ATOM 612 O O . GLY A 1 81 ? -14.255 -3.436 12.600 1.00 93.25 81 GLY A O 1
ATOM 613 N N . MET A 1 82 ? -14.368 -2.390 10.614 1.00 90.75 82 MET A N 1
ATOM 614 C CA . MET A 1 82 ? -15.818 -2.569 10.438 1.00 90.75 82 MET A CA 1
ATOM 615 C C . MET A 1 82 ? -16.233 -4.042 10.293 1.00 90.75 82 MET A C 1
ATOM 617 O O . MET A 1 82 ? -17.341 -4.416 10.680 1.00 90.75 82 MET A O 1
ATOM 621 N N . THR A 1 83 ? -15.373 -4.880 9.708 1.00 91.69 83 THR A N 1
ATOM 622 C CA . THR A 1 83 ? -15.652 -6.311 9.513 1.00 91.69 83 THR A CA 1
ATOM 623 C C . THR A 1 83 ? -15.502 -7.080 10.822 1.00 91.69 83 THR A C 1
ATOM 625 O O . THR A 1 83 ? -16.396 -7.843 11.184 1.00 91.69 83 THR A O 1
ATOM 628 N N . LEU A 1 84 ? -14.414 -6.841 11.559 1.00 92.31 84 LEU A N 1
ATOM 629 C CA . LEU A 1 84 ? -14.118 -7.504 12.834 1.00 92.31 84 LEU A CA 1
ATOM 630 C C . LEU A 1 84 ? -15.089 -7.108 13.957 1.00 92.31 84 LEU A C 1
ATOM 632 O O . LEU A 1 84 ? -15.305 -7.892 14.872 1.00 92.31 84 LEU A O 1
ATOM 636 N N . GLN A 1 85 ? -15.773 -5.966 13.836 1.00 88.25 85 GLN A N 1
ATOM 637 C CA . GLN A 1 85 ? -16.899 -5.612 14.713 1.00 88.25 85 GLN A CA 1
ATOM 638 C C . GLN A 1 85 ? -18.114 -6.545 14.560 1.00 88.25 85 GLN A C 1
ATOM 640 O O . GLN A 1 85 ? -18.994 -6.543 15.417 1.00 88.25 85 GLN A O 1
ATOM 645 N N . ARG A 1 86 ? -18.216 -7.293 13.453 1.00 86.94 86 ARG A N 1
ATOM 646 C CA . ARG A 1 86 ? -19.419 -8.066 13.083 1.00 86.94 86 ARG A CA 1
ATOM 647 C C . ARG A 1 86 ? -19.144 -9.541 12.809 1.00 86.94 86 ARG A C 1
ATOM 649 O O . ARG A 1 86 ? -20.085 -10.318 12.674 1.00 86.94 86 ARG A O 1
ATOM 656 N N . ARG A 1 87 ? -17.879 -9.921 12.642 1.00 88.81 87 ARG A N 1
ATOM 657 C CA . ARG A 1 87 ? -17.450 -11.259 12.224 1.00 88.81 87 ARG A CA 1
ATOM 658 C C . ARG A 1 87 ? -16.276 -11.721 13.076 1.00 88.81 87 ARG A C 1
ATOM 660 O O . ARG A 1 87 ? -15.477 -10.909 13.529 1.00 88.81 87 ARG A O 1
ATOM 667 N N . SER A 1 88 ? -16.155 -13.034 13.254 1.00 92.69 88 SER A N 1
ATOM 668 C CA . SER A 1 88 ? -15.007 -13.629 13.940 1.00 92.69 88 SER A CA 1
ATOM 669 C C . SER A 1 88 ? -13.716 -13.446 13.135 1.00 92.69 88 SER A C 1
ATOM 671 O O . SER A 1 88 ? -13.748 -13.300 11.910 1.00 92.69 88 SER A O 1
ATOM 673 N N . GLY A 1 89 ? -12.566 -13.525 13.812 1.00 92.88 89 GLY A N 1
ATOM 674 C CA . GLY A 1 89 ? -11.256 -13.480 13.150 1.00 92.88 89 GLY A CA 1
ATOM 675 C C . GLY A 1 89 ? -11.081 -14.573 12.087 1.00 92.88 89 GLY A C 1
ATOM 676 O O . GLY A 1 89 ? -10.549 -14.307 11.015 1.00 92.88 89 GLY A O 1
ATOM 677 N N . ALA A 1 90 ? -11.613 -15.777 12.324 1.00 94.19 90 ALA A N 1
ATOM 678 C CA . ALA A 1 90 ? -11.587 -16.861 11.339 1.00 94.19 90 ALA A CA 1
ATOM 679 C C . ALA A 1 90 ? -12.414 -16.526 10.085 1.00 94.19 90 ALA A C 1
ATOM 681 O O . ALA A 1 90 ? -11.936 -16.689 8.964 1.00 94.19 90 ALA A O 1
ATOM 682 N N . ALA A 1 91 ? -13.633 -16.001 10.259 1.00 94.19 91 ALA A N 1
ATOM 683 C CA . ALA A 1 91 ? -14.469 -15.576 9.135 1.00 94.19 91 ALA A CA 1
ATOM 684 C C . ALA A 1 91 ? -13.819 -14.427 8.345 1.00 94.19 91 ALA A C 1
ATOM 686 O O . ALA A 1 91 ? -13.896 -14.406 7.116 1.00 94.19 91 ALA A O 1
ATOM 687 N N . PHE A 1 92 ? -13.141 -13.509 9.041 1.00 94.56 92 PHE A N 1
ATOM 688 C CA . PHE A 1 92 ? -12.341 -12.455 8.425 1.00 94.56 92 PHE A CA 1
ATOM 689 C C . PHE A 1 92 ? -11.211 -13.033 7.558 1.00 94.56 92 PHE A C 1
ATOM 691 O O . PHE A 1 92 ? -11.133 -12.688 6.381 1.00 94.56 92 PHE A O 1
ATOM 698 N N . LEU A 1 93 ? -10.395 -13.958 8.077 1.00 94.81 93 LEU A N 1
ATOM 699 C CA . LEU A 1 93 ? -9.298 -14.563 7.30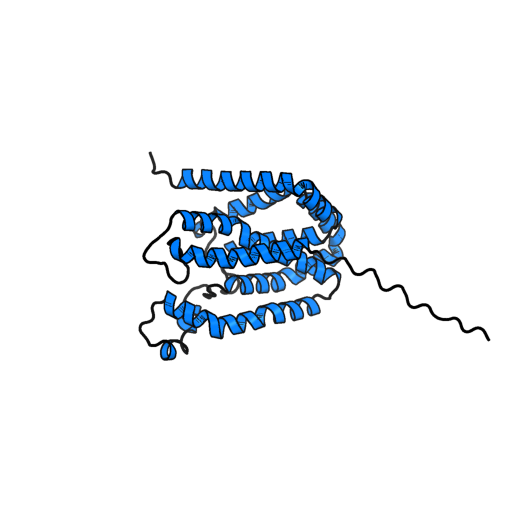9 1.00 94.81 93 LEU A CA 1
ATOM 700 C C . LEU A 1 93 ? -9.782 -15.347 6.091 1.00 94.81 93 LEU A C 1
ATOM 702 O O . LEU A 1 93 ? -9.186 -15.232 5.026 1.00 94.81 93 LEU A O 1
ATOM 706 N N . VAL A 1 94 ? -10.870 -16.111 6.211 1.00 95.62 94 VAL A N 1
ATOM 707 C CA . VAL A 1 94 ? -11.427 -16.859 5.072 1.00 95.62 94 VAL A CA 1
ATOM 708 C C . VAL A 1 94 ? -11.906 -15.906 3.978 1.00 95.62 94 VAL A C 1
ATOM 710 O O . VAL A 1 94 ? -11.634 -16.125 2.796 1.00 95.62 94 VAL A O 1
ATOM 713 N N . GLU A 1 95 ? -12.599 -14.829 4.355 1.00 94.12 95 GLU A N 1
ATOM 714 C CA . GLU A 1 95 ? -13.046 -13.818 3.400 1.00 94.12 95 GLU A CA 1
ATOM 715 C C . GLU A 1 95 ? -11.864 -13.118 2.720 1.00 94.12 95 GLU A C 1
ATOM 717 O O . GLU A 1 95 ? -11.848 -12.996 1.492 1.00 94.12 95 GLU A O 1
ATOM 722 N N . ARG A 1 96 ? -10.869 -12.677 3.497 1.00 93.56 96 ARG A N 1
ATOM 723 C CA . ARG A 1 96 ? -9.674 -12.005 2.970 1.00 93.56 96 ARG A CA 1
ATOM 724 C C . ARG A 1 96 ? -8.850 -12.932 2.092 1.00 93.56 96 ARG A C 1
ATOM 726 O O . ARG A 1 96 ? -8.530 -12.559 0.969 1.00 93.56 96 ARG A O 1
ATOM 733 N N . GLY A 1 97 ? -8.612 -14.161 2.538 1.00 94.75 97 GLY A N 1
ATOM 734 C CA . GLY A 1 97 ? -7.892 -15.180 1.784 1.00 94.75 97 GLY A CA 1
ATOM 735 C C . GLY A 1 97 ? -8.518 -15.426 0.414 1.00 94.75 97 GLY A C 1
ATOM 736 O O . GLY A 1 97 ? -7.828 -15.355 -0.596 1.00 94.75 97 GLY A O 1
ATOM 737 N N . ARG A 1 98 ? -9.843 -15.604 0.336 1.00 95.75 98 ARG A N 1
ATOM 738 C CA . ARG A 1 98 ? -10.532 -15.781 -0.956 1.00 95.75 98 ARG A CA 1
ATOM 739 C C . ARG A 1 98 ? -10.442 -14.548 -1.854 1.00 95.75 98 ARG A C 1
ATOM 741 O O . ARG A 1 98 ? -10.259 -14.690 -3.056 1.00 95.75 98 ARG A O 1
ATOM 748 N N . ARG A 1 99 ? -10.579 -13.345 -1.290 1.00 94.94 99 ARG A N 1
ATOM 749 C CA . ARG A 1 99 ? -10.560 -12.088 -2.059 1.00 94.94 99 ARG A CA 1
ATOM 750 C C . ARG A 1 99 ? -9.163 -11.659 -2.505 1.00 94.94 99 ARG A C 1
ATOM 752 O O . ARG A 1 99 ? -9.074 -10.888 -3.451 1.00 94.94 99 ARG A O 1
ATOM 759 N N . LEU A 1 100 ? -8.109 -12.106 -1.824 1.00 96.25 100 LEU A N 1
ATOM 760 C CA . LEU A 1 100 ? -6.728 -11.705 -2.101 1.00 96.25 100 LEU A CA 1
ATOM 761 C C . LEU A 1 100 ? -5.939 -12.823 -2.785 1.00 96.25 100 LEU A C 1
ATOM 763 O O . LEU A 1 100 ? -5.377 -12.603 -3.851 1.00 96.25 100 LEU A O 1
ATOM 767 N N . LEU A 1 101 ? -5.941 -14.036 -2.225 1.00 96.31 101 LEU A N 1
ATOM 768 C CA . LEU A 1 101 ? -5.080 -15.126 -2.695 1.00 96.31 101 LEU A CA 1
ATOM 769 C C . LEU A 1 101 ? -5.555 -15.731 -4.018 1.00 96.31 101 LEU A C 1
ATOM 771 O O . LEU A 1 101 ? -4.722 -16.129 -4.824 1.00 96.31 101 LEU A O 1
ATOM 775 N N . VAL A 1 102 ? -6.869 -15.770 -4.278 1.00 97.19 102 VAL A N 1
ATOM 776 C CA . VAL A 1 102 ? -7.384 -16.273 -5.566 1.00 97.19 102 VAL A CA 1
ATOM 777 C C . VAL A 1 102 ? -7.003 -15.325 -6.715 1.00 97.19 102 VAL A C 1
ATOM 779 O O . VAL A 1 102 ? -6.397 -15.800 -7.677 1.00 97.19 102 VAL A O 1
ATOM 782 N N . PRO A 1 103 ? -7.248 -13.998 -6.631 1.00 95.94 103 PRO A N 1
ATOM 783 C CA . PRO A 1 103 ? -6.734 -13.067 -7.636 1.00 95.94 103 PRO A CA 1
ATOM 784 C C . PRO A 1 103 ? -5.207 -13.029 -7.720 1.00 95.94 103 PRO A C 1
ATOM 786 O O . PRO A 1 103 ? -4.679 -12.886 -8.818 1.00 95.94 103 PRO A O 1
ATOM 789 N N . LEU A 1 104 ? -4.495 -13.181 -6.597 1.00 97.50 104 LEU A N 1
ATOM 790 C CA . LEU A 1 104 ? -3.033 -13.247 -6.594 1.00 97.50 104 LEU A CA 1
ATOM 791 C C . LEU A 1 104 ? -2.528 -14.455 -7.382 1.00 97.50 104 LEU A C 1
ATOM 793 O O . LEU A 1 104 ? -1.669 -14.285 -8.235 1.00 97.50 104 LEU A O 1
ATOM 797 N N . ALA A 1 105 ? -3.074 -15.650 -7.140 1.00 97.88 105 ALA A N 1
ATOM 798 C CA . ALA A 1 105 ? -2.684 -16.859 -7.861 1.00 97.88 105 ALA A CA 1
ATOM 799 C C . ALA A 1 105 ? -2.908 -16.703 -9.370 1.00 97.88 105 ALA A C 1
ATOM 801 O O . ALA A 1 105 ? -2.018 -17.000 -10.163 1.00 97.88 105 ALA A O 1
ATOM 802 N N . PHE A 1 106 ? -4.061 -16.155 -9.769 1.00 98.06 106 PHE A N 1
ATOM 803 C CA . PHE A 1 106 ? -4.314 -15.818 -11.168 1.00 98.06 106 PHE A CA 1
ATOM 804 C C . PHE A 1 106 ? -3.289 -14.809 -11.704 1.00 98.06 106 PHE A C 1
ATOM 806 O O . PHE A 1 106 ? -2.708 -15.020 -12.763 1.00 98.06 106 PHE A O 1
ATOM 813 N N . GLY A 1 107 ? -3.023 -13.734 -10.961 1.00 97.25 107 GLY A N 1
ATOM 814 C CA . GLY A 1 107 ? -2.047 -12.720 -11.344 1.00 97.25 107 GLY A CA 1
ATOM 815 C C . GLY A 1 107 ? -0.641 -13.293 -11.526 1.00 97.25 107 GLY A C 1
ATOM 816 O O . GLY A 1 107 ? 0.006 -12.987 -12.520 1.00 97.25 107 GLY A O 1
ATOM 817 N N . VAL A 1 108 ? -0.188 -14.152 -10.612 1.00 97.62 108 VAL A N 1
ATOM 818 C CA . VAL A 1 108 ? 1.132 -14.797 -10.668 1.00 97.62 108 VAL A CA 1
ATOM 819 C C . VAL A 1 108 ? 1.248 -15.721 -11.876 1.00 97.62 108 VAL A C 1
ATOM 821 O O . VAL A 1 108 ? 2.284 -15.727 -12.523 1.00 97.62 108 VAL A O 1
ATOM 824 N N . LEU A 1 109 ? 0.198 -16.476 -12.204 1.00 97.69 109 LEU A N 1
ATOM 825 C CA . LEU A 1 109 ? 0.241 -17.436 -13.310 1.00 97.69 109 LEU A CA 1
ATOM 826 C C . LEU A 1 109 ? 0.003 -16.793 -14.682 1.00 97.69 109 LEU A C 1
ATOM 828 O O . LEU A 1 109 ? 0.489 -17.300 -15.682 1.00 97.69 109 LEU A O 1
ATOM 832 N N . VAL A 1 110 ? -0.754 -15.696 -14.752 1.00 97.38 110 VAL A N 1
ATOM 833 C CA . VAL A 1 110 ? -1.237 -15.142 -16.030 1.00 97.38 110 VAL A CA 1
ATOM 834 C C . VAL A 1 110 ? -0.653 -13.764 -16.323 1.00 97.38 110 VAL A C 1
ATOM 836 O O . VAL A 1 110 ? -0.245 -13.495 -17.449 1.00 97.38 110 VAL A O 1
ATOM 839 N N . LEU A 1 111 ? -0.610 -12.873 -15.330 1.00 95.38 111 LEU A N 1
ATOM 840 C CA . LEU A 1 111 ? -0.212 -11.475 -15.532 1.00 95.38 111 LEU A CA 1
ATOM 841 C C . LEU A 1 111 ? 1.285 -11.252 -15.326 1.00 95.38 111 LEU A C 1
ATOM 843 O O . LEU A 1 111 ? 1.866 -10.385 -15.977 1.00 95.38 111 LEU A O 1
ATOM 847 N N . LEU A 1 112 ? 1.898 -11.987 -14.402 1.00 95.19 112 LEU A N 1
ATOM 848 C CA . LEU A 1 112 ? 3.299 -11.822 -14.036 1.00 95.19 112 LEU A CA 1
ATOM 849 C C . LEU A 1 112 ? 4.279 -12.365 -15.091 1.00 95.19 112 LEU A C 1
ATOM 851 O O . LEU A 1 112 ? 5.259 -11.670 -15.356 1.00 95.19 112 LEU A O 1
ATOM 855 N N . PRO A 1 113 ? 4.041 -13.515 -15.758 1.00 96.75 113 PRO A N 1
ATOM 856 C CA . PRO A 1 113 ? 4.999 -14.039 -16.726 1.00 96.75 113 PRO A CA 1
ATOM 857 C C . PRO A 1 113 ? 5.249 -13.079 -17.900 1.00 96.75 113 PRO A C 1
ATOM 859 O O . PRO A 1 113 ? 6.415 -12.825 -18.187 1.00 96.75 113 PRO A O 1
ATOM 862 N N . PRO A 1 114 ? 4.232 -12.451 -18.532 1.00 94.81 114 PRO A N 1
ATOM 863 C CA . PRO A 1 114 ? 4.477 -11.425 -19.548 1.00 94.81 114 PRO A CA 1
ATOM 864 C C . PRO A 1 114 ? 5.249 -10.209 -19.018 1.00 94.81 114 PRO A C 1
ATOM 866 O O . PRO A 1 114 ? 6.099 -9.674 -19.723 1.00 94.81 114 PRO A O 1
ATOM 869 N N . GLN A 1 115 ? 4.989 -9.774 -17.777 1.00 93.44 115 GLN A N 1
ATOM 870 C CA . GLN A 1 115 ? 5.722 -8.656 -17.167 1.00 93.44 115 GLN A CA 1
ATOM 871 C C . GLN A 1 115 ? 7.200 -8.992 -16.984 1.00 93.44 115 GLN A C 1
ATOM 873 O O . GLN A 1 115 ? 8.050 -8.193 -17.359 1.00 93.44 115 GLN A O 1
ATOM 878 N N . LEU A 1 116 ? 7.498 -10.172 -16.434 1.00 94.62 116 LEU A N 1
ATOM 879 C CA . LEU A 1 116 ? 8.868 -10.625 -16.217 1.00 94.62 116 LEU A CA 1
ATOM 880 C C . LEU A 1 116 ? 9.585 -10.849 -17.544 1.00 94.62 116 LEU A C 1
ATOM 882 O O . LEU A 1 116 ? 10.702 -10.383 -17.684 1.00 94.62 116 LEU A O 1
ATOM 886 N N . TYR A 1 117 ? 8.924 -11.461 -18.528 1.00 94.94 117 TYR A N 1
ATOM 887 C CA . TYR A 1 117 ? 9.475 -11.667 -19.869 1.00 94.94 117 TYR A CA 1
ATOM 888 C C . TYR A 1 117 ? 9.958 -10.359 -20.512 1.00 94.94 117 TYR A C 1
ATOM 890 O O . TYR A 1 117 ? 11.072 -10.280 -21.031 1.00 94.94 117 TYR A O 1
ATOM 898 N N . LEU A 1 118 ? 9.131 -9.311 -20.435 1.00 91.62 118 LEU A N 1
ATOM 899 C CA . LEU A 1 118 ? 9.469 -7.987 -20.957 1.00 91.62 118 LEU A CA 1
ATOM 900 C C . LEU A 1 118 ? 10.542 -7.289 -20.111 1.00 91.62 118 LEU A C 1
ATOM 902 O O . LEU A 1 118 ? 11.459 -6.690 -20.672 1.00 91.62 118 LEU A O 1
ATOM 906 N N . ALA A 1 119 ? 10.448 -7.380 -18.782 1.00 89.62 119 ALA A N 1
ATOM 907 C CA . ALA A 1 119 ? 11.375 -6.726 -17.860 1.00 89.62 119 ALA A CA 1
ATOM 908 C C . ALA A 1 119 ? 12.789 -7.322 -17.924 1.00 89.62 119 ALA A C 1
ATOM 910 O O . ALA A 1 119 ? 13.773 -6.584 -17.895 1.00 89.62 119 ALA A O 1
ATOM 911 N N . THR A 1 120 ? 12.907 -8.647 -18.049 1.00 91.38 120 THR A N 1
ATOM 912 C CA . THR A 1 120 ? 14.197 -9.339 -18.180 1.00 91.38 120 THR A CA 1
ATOM 913 C C . THR A 1 120 ? 14.744 -9.310 -19.602 1.00 91.38 120 THR A C 1
ATOM 915 O O . THR A 1 120 ? 15.916 -9.629 -19.794 1.00 91.38 120 THR A O 1
ATOM 918 N N . ARG A 1 121 ? 13.924 -8.917 -20.590 1.00 91.75 121 ARG A N 1
ATOM 919 C CA . ARG A 1 121 ? 14.248 -8.968 -22.025 1.00 91.75 121 ARG A CA 1
ATOM 920 C C . ARG A 1 121 ? 14.754 -10.351 -22.442 1.00 91.75 121 ARG A C 1
ATOM 922 O O . ARG A 1 121 ? 15.775 -10.467 -23.119 1.00 91.75 121 ARG A O 1
ATOM 929 N N . ASP A 1 122 ? 14.061 -11.394 -21.989 1.00 93.75 122 ASP A N 1
ATOM 930 C CA . ASP A 1 122 ? 14.477 -12.770 -22.250 1.00 93.75 122 ASP A CA 1
ATOM 931 C C . ASP A 1 122 ? 14.495 -13.056 -23.767 1.00 93.75 122 ASP A C 1
ATOM 933 O O . ASP A 1 122 ? 13.514 -12.762 -24.455 1.00 93.75 122 ASP A O 1
ATOM 937 N N . PRO A 1 123 ? 15.594 -13.607 -24.315 1.00 95.19 123 PRO A N 1
ATOM 938 C CA . PRO A 1 123 ? 15.731 -13.811 -25.756 1.00 95.19 123 PRO A CA 1
ATOM 939 C C . PRO A 1 123 ? 14.909 -14.993 -26.288 1.00 95.19 123 PRO A C 1
ATOM 941 O O . PRO A 1 123 ? 14.746 -15.121 -27.502 1.00 95.19 123 PRO A O 1
ATOM 944 N N . ARG A 1 124 ? 14.420 -15.886 -25.416 1.00 96.44 124 ARG A N 1
ATOM 945 C CA . ARG A 1 124 ? 13.627 -17.051 -25.826 1.00 96.44 124 ARG A CA 1
ATOM 946 C C . ARG A 1 124 ? 12.245 -16.616 -26.316 1.00 96.44 124 ARG A C 1
ATOM 948 O O . ARG A 1 124 ? 11.723 -15.605 -25.849 1.00 96.44 124 ARG A O 1
ATOM 955 N N . PRO A 1 125 ? 11.574 -17.387 -27.186 1.00 97.31 125 PRO A N 1
ATOM 956 C CA . PRO A 1 125 ? 10.142 -17.222 -27.415 1.00 97.31 125 PRO A CA 1
ATOM 957 C C . PRO A 1 125 ? 9.348 -17.337 -26.103 1.00 97.31 125 PRO A C 1
ATOM 959 O O . PRO A 1 125 ? 9.670 -18.157 -25.242 1.00 97.31 125 PRO A O 1
ATOM 962 N N . PHE A 1 126 ? 8.263 -16.568 -25.956 1.00 97.12 126 PHE A N 1
ATOM 963 C CA . PHE A 1 126 ? 7.479 -16.530 -24.709 1.00 97.12 126 PHE A CA 1
ATOM 964 C C . PHE A 1 126 ? 7.010 -17.915 -24.223 1.00 97.12 126 PHE A C 1
ATOM 966 O O . PHE A 1 126 ? 7.014 -18.181 -23.024 1.00 97.12 126 PHE A O 1
ATOM 973 N N . ALA A 1 127 ? 6.646 -18.818 -25.139 1.00 97.69 127 ALA A N 1
ATOM 974 C CA . ALA A 1 127 ? 6.215 -20.175 -24.794 1.00 97.69 127 ALA A CA 1
ATOM 975 C C . ALA A 1 127 ? 7.321 -21.011 -24.119 1.00 97.69 127 ALA A C 1
ATOM 977 O O . ALA A 1 127 ? 7.021 -21.853 -23.278 1.00 97.69 127 ALA A O 1
ATOM 978 N N . GLU A 1 128 ? 8.589 -20.758 -24.451 1.00 97.62 128 GLU A N 1
ATOM 979 C CA . GLU A 1 128 ? 9.753 -21.412 -23.839 1.00 97.62 128 GLU A CA 1
ATOM 980 C C . GLU A 1 128 ? 10.180 -20.720 -22.536 1.00 97.62 128 GLU A C 1
ATOM 982 O O . GLU A 1 128 ? 10.679 -21.365 -21.609 1.00 97.62 128 GLU A O 1
ATOM 987 N N . PHE A 1 129 ? 9.951 -19.407 -22.440 1.00 97.81 129 PHE A N 1
ATOM 988 C CA . PHE A 1 129 ? 10.150 -18.649 -21.208 1.00 97.81 129 PHE A CA 1
ATOM 989 C C . PHE A 1 129 ? 9.139 -19.032 -20.126 1.00 97.81 129 PHE A C 1
ATOM 991 O O . PHE A 1 129 ? 9.521 -19.177 -18.968 1.00 97.81 129 PHE A O 1
ATOM 998 N N . TYR A 1 130 ? 7.861 -19.202 -20.486 1.00 98.06 130 TYR A N 1
ATOM 999 C CA . TYR A 1 130 ? 6.767 -19.344 -19.525 1.00 98.06 130 TYR A CA 1
ATOM 1000 C C . TYR A 1 130 ? 7.035 -20.413 -18.453 1.00 98.06 130 TYR A C 1
ATOM 1002 O O . TYR A 1 130 ? 6.942 -20.071 -17.286 1.00 98.06 130 TYR A O 1
ATOM 1010 N N . PRO A 1 131 ? 7.464 -21.655 -18.746 1.00 97.81 131 PRO A N 1
ATOM 1011 C CA . PRO A 1 131 ? 7.751 -22.642 -17.696 1.00 97.81 131 PRO A CA 1
ATOM 1012 C C . PRO A 1 131 ? 8.831 -22.217 -16.682 1.00 97.81 131 PRO A C 1
ATOM 1014 O O . PRO A 1 131 ? 8.879 -22.761 -15.584 1.00 97.81 131 PRO A O 1
ATOM 1017 N N . HIS A 1 132 ? 9.669 -21.242 -17.040 1.00 96.94 132 HIS A N 1
ATOM 1018 C CA . HIS A 1 132 ? 10.814 -20.749 -16.275 1.00 96.94 132 HIS A CA 1
ATOM 1019 C C . HIS A 1 132 ? 10.566 -19.368 -15.647 1.00 96.94 132 HIS A C 1
ATOM 1021 O O . HIS A 1 132 ? 11.489 -18.772 -15.099 1.00 96.94 132 HIS A O 1
ATOM 1027 N N . PHE A 1 133 ? 9.341 -18.823 -15.705 1.00 96.62 133 PHE A N 1
ATOM 1028 C CA . PHE A 1 133 ? 9.076 -17.458 -15.223 1.00 96.62 133 PHE A CA 1
ATOM 1029 C C . PHE A 1 133 ? 9.364 -17.275 -13.719 1.00 96.62 133 PHE A C 1
ATOM 1031 O O . PHE A 1 133 ? 9.580 -16.151 -13.266 1.00 96.62 133 PHE A O 1
ATOM 1038 N N . LEU A 1 134 ? 9.372 -18.367 -12.943 1.00 97.25 134 LEU A N 1
ATOM 1039 C CA . LEU A 1 134 ? 9.700 -18.345 -11.517 1.00 97.25 134 LEU A CA 1
ATOM 1040 C C . LEU A 1 134 ? 11.181 -18.046 -11.251 1.00 97.25 134 LEU A C 1
ATOM 1042 O O . LEU A 1 134 ? 11.489 -17.490 -10.200 1.00 97.25 134 LEU A O 1
ATOM 1046 N N . ASP A 1 135 ? 12.081 -18.341 -12.191 1.00 96.38 135 ASP A N 1
ATOM 1047 C CA . ASP A 1 135 ? 13.519 -18.110 -12.021 1.00 96.38 135 ASP A CA 1
ATOM 1048 C C . ASP A 1 135 ? 13.823 -16.617 -11.794 1.00 96.38 135 ASP A C 1
ATOM 1050 O O . ASP A 1 135 ? 14.355 -16.275 -10.735 1.00 96.38 135 ASP A O 1
ATOM 1054 N N . PRO A 1 136 ? 13.429 -15.684 -12.690 1.00 95.06 136 PRO A N 1
ATOM 1055 C CA . PRO A 1 136 ? 13.613 -14.259 -12.426 1.00 95.06 136 PRO A CA 1
ATOM 1056 C C . PRO A 1 136 ? 12.737 -13.748 -11.275 1.00 95.06 136 PRO A C 1
ATOM 1058 O O . PRO A 1 136 ? 13.109 -12.780 -10.614 1.00 95.06 136 PRO A O 1
ATOM 1061 N N . MET A 1 137 ? 11.598 -14.391 -10.993 1.00 95.19 137 MET A N 1
ATOM 1062 C CA . MET A 1 137 ? 10.735 -14.018 -9.868 1.00 95.19 137 MET A CA 1
ATOM 1063 C C . MET A 1 137 ? 11.412 -14.251 -8.506 1.00 95.19 137 MET A C 1
ATOM 1065 O O . MET A 1 137 ? 11.180 -13.486 -7.568 1.00 95.19 137 MET A O 1
ATOM 1069 N N . LEU A 1 138 ? 12.228 -15.303 -8.397 1.00 96.00 138 LEU A N 1
ATOM 1070 C CA . LEU A 1 138 ? 12.864 -15.769 -7.160 1.00 96.00 138 LEU A CA 1
ATOM 1071 C C . LEU A 1 138 ? 14.374 -15.485 -7.099 1.00 96.00 138 LEU A C 1
ATOM 1073 O O . LEU A 1 138 ? 15.027 -15.875 -6.136 1.00 96.00 138 LEU A O 1
ATOM 1077 N N . ALA A 1 139 ? 14.937 -14.805 -8.101 1.00 93.81 139 ALA A N 1
ATOM 1078 C CA . ALA A 1 139 ? 16.376 -14.554 -8.203 1.00 93.81 139 ALA A CA 1
ATOM 1079 C C . ALA A 1 139 ? 16.939 -13.637 -7.098 1.00 93.81 139 ALA A C 1
ATOM 1081 O O . ALA A 1 139 ? 18.139 -13.659 -6.827 1.00 93.81 139 ALA A O 1
ATOM 1082 N N . GLY A 1 140 ? 16.095 -12.797 -6.493 1.00 90.69 140 GLY A N 1
ATOM 1083 C CA . GLY A 1 140 ? 16.491 -11.809 -5.491 1.00 90.69 140 GLY A CA 1
ATOM 1084 C C . GLY A 1 140 ? 16.189 -12.221 -4.045 1.00 90.69 140 GLY A C 1
ATOM 1085 O O . GLY A 1 140 ? 15.483 -13.198 -3.799 1.00 90.69 140 GLY A O 1
ATOM 1086 N N . PRO A 1 141 ? 16.652 -11.426 -3.060 1.00 89.25 141 PRO A N 1
ATOM 1087 C CA . PRO A 1 141 ? 16.338 -11.640 -1.641 1.00 89.25 141 PRO A CA 1
ATOM 1088 C C . PRO A 1 141 ? 14.851 -11.418 -1.311 1.00 89.25 141 PRO A C 1
ATOM 1090 O O . PRO A 1 141 ? 14.382 -11.813 -0.243 1.00 89.25 141 PRO A O 1
ATOM 1093 N N . VAL A 1 142 ? 14.121 -10.764 -2.220 1.00 93.81 142 VAL A N 1
ATOM 1094 C CA . VAL A 1 142 ? 12.681 -10.525 -2.151 1.00 93.81 142 VAL A CA 1
ATOM 1095 C C . VAL A 1 142 ? 12.040 -11.031 -3.436 1.00 93.81 142 VAL A C 1
ATOM 1097 O O . VAL A 1 142 ? 12.526 -10.746 -4.536 1.00 93.81 142 VAL A O 1
ATOM 1100 N N . VAL A 1 143 ? 10.925 -11.746 -3.291 1.00 95.94 143 VAL A N 1
ATOM 1101 C CA . VAL A 1 143 ? 10.114 -12.215 -4.418 1.00 95.94 143 VAL A CA 1
ATOM 1102 C C . VAL A 1 143 ? 9.635 -11.035 -5.271 1.00 95.94 143 VAL A C 1
ATOM 1104 O O . VAL A 1 143 ? 9.054 -10.072 -4.768 1.00 95.94 143 VAL A O 1
ATOM 1107 N N . GLN A 1 144 ? 9.839 -11.122 -6.585 1.00 94.12 144 GLN A N 1
ATOM 1108 C CA . GLN A 1 144 ? 9.471 -10.072 -7.535 1.00 94.12 144 GLN A CA 1
ATOM 1109 C C . GLN A 1 144 ? 7.991 -10.174 -7.924 1.00 94.12 144 GLN A C 1
ATOM 1111 O O . GLN A 1 144 ? 7.625 -10.724 -8.960 1.00 94.12 144 GLN A O 1
ATOM 1116 N N . TRP A 1 145 ? 7.111 -9.613 -7.094 1.00 94.38 145 TRP A N 1
ATOM 1117 C CA . TRP A 1 145 ? 5.659 -9.620 -7.334 1.00 94.38 145 TRP A CA 1
ATOM 1118 C C . TRP A 1 145 ? 5.191 -8.707 -8.472 1.00 94.38 145 TRP A C 1
ATOM 1120 O O . TRP A 1 145 ? 3.999 -8.698 -8.796 1.00 94.38 145 TRP A O 1
ATOM 1130 N N . GLY A 1 146 ? 6.088 -7.899 -9.046 1.00 91.31 146 GLY A N 1
ATOM 1131 C CA . GLY A 1 146 ? 5.741 -6.888 -10.041 1.00 91.31 146 GLY A CA 1
ATOM 1132 C C . GLY A 1 146 ? 4.600 -6.001 -9.541 1.00 91.31 146 GLY A C 1
ATOM 1133 O O . GLY A 1 146 ? 4.592 -5.562 -8.394 1.00 91.31 146 GLY A O 1
ATOM 1134 N N . HIS A 1 147 ? 3.577 -5.799 -10.368 1.00 90.25 147 HIS A N 1
ATOM 1135 C CA . HIS A 1 147 ? 2.403 -4.989 -10.020 1.00 90.25 147 HIS A CA 1
ATOM 1136 C C . HIS A 1 147 ? 1.497 -5.593 -8.923 1.00 90.25 147 HIS A C 1
ATOM 1138 O O . HIS A 1 147 ? 0.578 -4.923 -8.451 1.00 90.25 147 HIS A O 1
ATOM 1144 N N . LEU A 1 148 ? 1.723 -6.844 -8.505 1.00 94.12 148 LEU A N 1
ATOM 1145 C CA . LEU A 1 148 ? 0.869 -7.563 -7.546 1.00 94.12 148 LEU A CA 1
ATOM 1146 C C . LEU A 1 148 ? 1.297 -7.384 -6.085 1.00 94.12 148 LEU A C 1
ATOM 1148 O O . LEU A 1 148 ? 0.582 -7.841 -5.190 1.00 94.12 148 LEU A O 1
ATOM 1152 N N . TRP A 1 149 ? 2.424 -6.709 -5.833 1.00 94.12 149 TRP A N 1
ATOM 1153 C CA . TRP A 1 149 ? 3.023 -6.546 -4.502 1.00 94.12 149 TRP A CA 1
ATOM 1154 C C . TRP A 1 149 ? 2.017 -6.085 -3.439 1.00 94.12 149 TRP A C 1
ATOM 1156 O O . TRP A 1 149 ? 2.011 -6.586 -2.318 1.00 94.12 149 TRP A O 1
ATOM 1166 N N . PHE A 1 150 ? 1.097 -5.187 -3.807 1.00 94.12 150 PHE A N 1
ATOM 1167 C CA . PHE A 1 150 ? 0.097 -4.642 -2.891 1.00 94.12 150 PHE A CA 1
ATOM 1168 C C . PHE A 1 150 ? -0.814 -5.723 -2.294 1.00 94.12 150 PHE A C 1
ATOM 1170 O O . PHE A 1 150 ? -1.184 -5.643 -1.123 1.00 94.12 150 PHE A O 1
ATOM 1177 N N . ILE A 1 151 ? -1.186 -6.735 -3.085 1.00 95.56 151 ILE A N 1
ATOM 1178 C CA . ILE A 1 151 ? -2.057 -7.824 -2.625 1.00 95.56 151 ILE A CA 1
ATOM 1179 C C . ILE A 1 151 ? -1.326 -8.668 -1.577 1.00 95.56 151 ILE A C 1
ATOM 1181 O O . ILE A 1 151 ? -1.939 -9.076 -0.590 1.00 95.56 151 ILE A O 1
ATOM 1185 N N . VAL A 1 152 ? -0.024 -8.891 -1.774 1.00 96.75 152 VAL A N 1
ATOM 1186 C CA . VAL A 1 152 ? 0.836 -9.641 -0.851 1.00 96.75 152 VAL A CA 1
ATOM 1187 C C . VAL A 1 152 ? 1.012 -8.878 0.450 1.00 96.75 152 VAL A C 1
ATOM 1189 O O . VAL A 1 152 ? 0.711 -9.422 1.510 1.00 96.75 152 VAL A O 1
ATOM 1192 N N . ASP A 1 153 ? 1.393 -7.604 0.375 1.00 96.38 153 ASP A N 1
ATOM 1193 C CA . ASP A 1 153 ? 1.510 -6.743 1.549 1.00 96.38 153 ASP A CA 1
ATOM 1194 C C . ASP A 1 153 ? 0.191 -6.695 2.328 1.00 96.38 153 ASP A C 1
ATOM 1196 O O . ASP A 1 153 ? 0.181 -6.878 3.543 1.00 96.38 153 ASP A O 1
ATOM 1200 N N . LEU A 1 154 ? -0.946 -6.519 1.648 1.00 96.12 154 LEU A N 1
ATOM 1201 C CA . LEU A 1 154 ? -2.242 -6.482 2.317 1.00 96.12 154 LEU A CA 1
ATOM 1202 C C . LEU A 1 154 ? -2.602 -7.822 2.972 1.00 96.12 154 LEU A C 1
ATOM 1204 O O . LEU A 1 154 ? -3.109 -7.820 4.092 1.00 96.12 154 LEU A O 1
ATOM 1208 N N . ALA A 1 155 ? -2.326 -8.954 2.319 1.00 96.50 155 ALA A N 1
ATOM 1209 C CA . ALA A 1 155 ? -2.560 -10.277 2.894 1.00 96.50 155 ALA A CA 1
ATOM 1210 C C . ALA A 1 155 ? -1.675 -10.530 4.126 1.00 96.50 155 ALA A C 1
ATOM 1212 O O . ALA A 1 155 ? -2.155 -11.057 5.132 1.00 96.50 155 ALA A O 1
ATOM 1213 N N . LEU A 1 156 ? -0.407 -10.109 4.071 1.00 96.62 156 LEU A N 1
ATOM 1214 C CA . LEU A 1 156 ? 0.521 -10.181 5.196 1.00 96.62 156 LEU A CA 1
ATOM 1215 C C . LEU A 1 156 ? 0.054 -9.307 6.357 1.00 96.62 156 LEU A C 1
ATOM 1217 O O . LEU A 1 156 ? 0.012 -9.790 7.483 1.00 96.62 156 LEU A O 1
ATOM 1221 N N . VAL A 1 157 ? -0.352 -8.058 6.113 1.00 96.00 157 VAL A N 1
ATOM 1222 C CA . VAL A 1 157 ? -0.889 -7.192 7.173 1.00 96.00 157 VAL A CA 1
ATOM 1223 C C . VAL A 1 157 ? -2.179 -7.771 7.759 1.00 96.00 157 VAL A C 1
ATOM 1225 O O . VAL A 1 157 ? -2.282 -7.873 8.979 1.00 96.00 157 VAL A O 1
ATOM 1228 N N . ASP A 1 158 ? -3.138 -8.196 6.926 1.00 94.88 158 ASP A N 1
ATOM 1229 C CA . ASP A 1 158 ? -4.407 -8.784 7.385 1.00 94.88 158 ASP A CA 1
ATOM 1230 C C . ASP A 1 158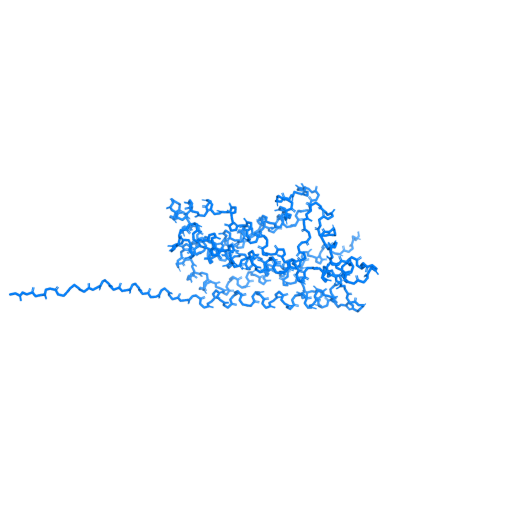 ? -4.167 -10.036 8.257 1.00 94.88 158 ASP A C 1
ATOM 1232 O O . ASP A 1 158 ? -4.880 -10.238 9.240 1.00 94.88 158 ASP A O 1
ATOM 1236 N N . GLY A 1 159 ? -3.163 -10.861 7.934 1.00 94.25 159 GLY A N 1
ATOM 1237 C CA . GLY A 1 159 ? -2.794 -12.049 8.710 1.00 94.25 159 GLY A CA 1
ATOM 1238 C C . GLY A 1 159 ? -1.992 -11.739 9.979 1.00 94.25 159 GLY A C 1
ATOM 1239 O O . GLY A 1 159 ? -2.380 -12.146 11.074 1.00 94.25 159 GLY A O 1
ATOM 1240 N N . LEU A 1 160 ? -0.883 -11.005 9.844 1.00 94.56 160 LEU A N 1
ATOM 1241 C CA . LEU A 1 160 ? 0.064 -10.723 10.930 1.00 94.56 160 LEU A CA 1
ATOM 1242 C C . LEU A 1 160 ? -0.514 -9.770 11.979 1.00 94.56 160 LEU A C 1
ATOM 1244 O O . LEU A 1 160 ? -0.251 -9.936 13.169 1.00 94.56 160 LEU A O 1
ATOM 1248 N N . ALA A 1 161 ? -1.315 -8.782 11.568 1.00 93.38 161 ALA A N 1
ATOM 1249 C CA . ALA A 1 161 ? -1.908 -7.834 12.505 1.00 93.38 161 ALA A CA 1
ATOM 1250 C C . ALA A 1 161 ? -3.097 -8.434 13.269 1.00 93.38 161 ALA A C 1
ATOM 1252 O O . ALA A 1 161 ? -3.424 -7.944 14.350 1.00 93.38 161 ALA A O 1
ATOM 1253 N N . LEU A 1 162 ? -3.745 -9.487 12.751 1.00 94.50 162 LEU A N 1
ATOM 1254 C CA . LEU A 1 162 ? -5.016 -9.992 13.278 1.00 94.50 162 LEU A CA 1
ATOM 1255 C C . LEU A 1 162 ? -5.029 -10.237 14.797 1.00 94.50 162 LEU A C 1
ATOM 1257 O O . LEU A 1 162 ? -5.981 -9.776 15.432 1.00 94.50 162 LEU A O 1
ATOM 1261 N N . PRO A 1 163 ? -4.029 -10.899 15.419 1.00 91.56 163 PRO A N 1
ATOM 1262 C CA . PRO A 1 163 ? -4.036 -11.099 16.867 1.00 91.56 163 PRO A CA 1
ATOM 1263 C C . PRO A 1 163 ? -4.104 -9.770 17.629 1.00 91.56 163 PRO A C 1
ATOM 1265 O O . PRO A 1 163 ? -4.905 -9.624 18.554 1.00 91.56 163 PRO A O 1
ATOM 1268 N N . ALA A 1 164 ? -3.332 -8.771 17.191 1.00 91.56 164 ALA A N 1
ATOM 1269 C CA . ALA A 1 164 ? -3.358 -7.431 17.765 1.00 91.56 164 ALA A CA 1
ATOM 1270 C C . ALA A 1 164 ? -4.714 -6.748 17.530 1.00 91.56 164 ALA A C 1
ATOM 1272 O O . ALA A 1 164 ? -5.287 -6.193 18.465 1.00 91.56 164 ALA A O 1
ATOM 1273 N N . LEU A 1 165 ? -5.279 -6.843 16.322 1.00 92.75 165 LEU A N 1
ATOM 1274 C CA . LEU A 1 165 ? -6.589 -6.262 16.007 1.00 92.75 165 LEU A CA 1
ATOM 1275 C C . LEU A 1 165 ? -7.708 -6.846 16.884 1.00 92.75 165 LEU A C 1
ATOM 1277 O O . LEU A 1 165 ? -8.560 -6.099 17.367 1.00 92.75 165 LEU A O 1
ATOM 1281 N N . LEU A 1 166 ? -7.699 -8.161 17.125 1.00 91.81 166 LEU A N 1
ATOM 1282 C CA . LEU A 1 166 ? -8.678 -8.839 17.981 1.00 91.81 166 LEU A CA 1
ATOM 1283 C C . LEU A 1 166 ? -8.541 -8.417 19.451 1.00 91.81 166 LEU A C 1
ATOM 1285 O O . LEU A 1 166 ? -9.548 -8.144 20.108 1.00 91.81 166 LEU A O 1
ATOM 1289 N N . LEU A 1 167 ? -7.308 -8.304 19.959 1.00 89.31 167 LEU A N 1
ATOM 1290 C CA . LEU A 1 167 ? -7.047 -7.790 21.308 1.00 89.31 167 LEU A CA 1
ATOM 1291 C C . LEU A 1 167 ? -7.536 -6.345 21.465 1.00 89.31 167 LEU A C 1
ATOM 1293 O O . LEU A 1 167 ? -8.182 -6.018 22.466 1.00 89.31 167 LEU A O 1
ATOM 1297 N N . LEU A 1 168 ? -7.268 -5.503 20.465 1.00 87.44 168 LEU A N 1
ATOM 1298 C CA . LEU A 1 168 ? -7.662 -4.099 20.460 1.00 87.44 168 LEU A CA 1
ATOM 1299 C C . LEU A 1 168 ? -9.188 -3.927 20.387 1.00 87.44 168 LEU A C 1
ATOM 1301 O O . LEU A 1 168 ? -9.739 -3.101 21.111 1.00 87.44 168 LEU A O 1
ATOM 1305 N N . GLN A 1 169 ? -9.879 -4.726 19.567 1.00 84.00 169 GLN A N 1
ATOM 1306 C CA . GLN A 1 169 ? -11.345 -4.693 19.444 1.00 84.00 169 GLN A CA 1
ATOM 1307 C C . GLN A 1 169 ? -12.069 -5.155 20.709 1.00 84.00 169 GLN A C 1
ATOM 1309 O O . GLN A 1 169 ? -13.134 -4.621 21.014 1.00 84.00 169 GLN A O 1
ATOM 1314 N N . GLY A 1 170 ? -11.517 -6.142 21.419 1.00 84.62 170 GLY A N 1
ATOM 1315 C CA . GLY A 1 170 ? -12.119 -6.683 22.634 1.00 84.62 170 GLY A CA 1
ATOM 1316 C C . GLY A 1 170 ? -11.757 -5.883 23.883 1.00 84.62 170 GLY A C 1
ATOM 1317 O O . GLY A 1 170 ? -12.610 -5.247 24.493 1.00 84.62 170 GLY A O 1
ATOM 1318 N N . ARG A 1 171 ? -10.481 -5.929 24.286 1.00 84.56 171 ARG A N 1
ATOM 1319 C CA . ARG A 1 171 ? -10.029 -5.441 25.602 1.00 84.56 171 ARG A CA 1
ATOM 1320 C C . ARG A 1 171 ? -9.671 -3.957 25.615 1.00 84.56 171 ARG A C 1
ATOM 1322 O O . ARG A 1 171 ? -9.885 -3.299 26.624 1.00 84.56 171 ARG A O 1
ATOM 1329 N N . ALA A 1 172 ? -9.142 -3.428 24.512 1.00 87.19 172 ALA A N 1
ATOM 1330 C CA . ALA A 1 172 ? -8.674 -2.039 24.428 1.00 87.19 172 ALA A CA 1
ATOM 1331 C C . ALA A 1 172 ? -9.633 -1.116 23.654 1.00 87.19 172 ALA A C 1
ATOM 1333 O O . ALA A 1 172 ? -9.219 -0.073 23.143 1.00 87.19 172 ALA A O 1
ATOM 1334 N N . ARG A 1 173 ? -10.921 -1.474 23.572 1.00 87.62 173 ARG A N 1
ATOM 1335 C CA . ARG A 1 173 ? -11.934 -0.703 22.837 1.00 87.62 173 ARG A CA 1
ATOM 1336 C C . ARG A 1 173 ? -12.009 0.775 23.273 1.00 87.62 173 ARG A C 1
ATOM 1338 O O . ARG A 1 173 ? -11.973 1.628 22.386 1.00 87.62 173 ARG A O 1
ATOM 1345 N N . PRO A 1 174 ? -12.011 1.121 24.580 1.00 89.31 174 PRO A N 1
ATOM 1346 C CA . PRO A 1 174 ? -12.028 2.526 25.002 1.00 89.31 174 PRO A CA 1
ATOM 1347 C C . PRO A 1 174 ? -10.772 3.293 24.565 1.00 89.31 174 PRO A C 1
ATOM 1349 O O . PRO A 1 174 ? -10.850 4.452 24.158 1.00 89.31 174 PRO A O 1
ATOM 1352 N N . THR A 1 175 ? -9.608 2.637 24.594 1.00 89.31 175 THR A N 1
ATOM 1353 C CA . THR A 1 175 ? -8.340 3.213 24.125 1.00 89.31 175 THR A CA 1
ATOM 1354 C C . THR A 1 175 ? -8.376 3.480 22.624 1.00 89.31 175 THR A C 1
ATOM 1356 O O . THR A 1 175 ? -7.949 4.549 22.191 1.00 89.31 175 THR A O 1
ATOM 1359 N N . LEU A 1 176 ? -8.925 2.554 21.827 1.00 90.06 176 LEU A N 1
ATOM 1360 C CA . LEU A 1 176 ? -9.123 2.762 20.391 1.00 90.06 176 LEU A CA 1
ATOM 1361 C C . LEU A 1 176 ? -10.018 3.970 20.111 1.00 90.06 176 LEU A C 1
ATOM 1363 O O . LEU A 1 176 ? -9.686 4.787 19.258 1.00 90.06 176 LEU A O 1
ATOM 1367 N N . GLU A 1 177 ? -11.133 4.108 20.825 1.00 90.94 177 GLU A N 1
ATOM 1368 C CA . GLU A 1 177 ? -12.061 5.228 20.638 1.00 90.94 177 GLU A CA 1
ATOM 1369 C C . GLU A 1 177 ? -11.429 6.572 21.021 1.00 90.94 177 GLU A C 1
ATOM 1371 O O . GLU A 1 177 ? -11.593 7.562 20.300 1.00 90.94 177 GLU A O 1
ATOM 1376 N N . TRP A 1 178 ? -10.643 6.597 22.102 1.00 91.06 178 TRP A N 1
ATOM 1377 C CA . TRP A 1 178 ? -9.855 7.765 22.496 1.00 91.06 178 TRP A CA 1
ATOM 1378 C C . TRP A 1 178 ? -8.811 8.138 21.433 1.00 91.06 178 TRP A C 1
ATOM 1380 O O . TRP A 1 178 ? -8.729 9.304 21.032 1.00 91.06 178 TRP A O 1
ATOM 1390 N N . LEU A 1 179 ? -8.054 7.157 20.927 1.00 91.88 179 LEU A N 1
ATOM 1391 C CA . LEU A 1 179 ? -7.072 7.362 19.858 1.00 91.88 179 LEU A CA 1
ATOM 1392 C C . LEU A 1 179 ? -7.743 7.859 18.575 1.00 91.88 179 LEU A C 1
ATOM 1394 O O . LEU A 1 179 ? -7.264 8.811 17.962 1.00 91.88 179 LEU A O 1
ATOM 1398 N N . ALA A 1 180 ? -8.877 7.271 18.195 1.00 92.25 180 ALA A N 1
ATOM 1399 C CA . ALA A 1 180 ? -9.640 7.665 17.018 1.00 92.25 180 ALA A CA 1
ATOM 1400 C C . ALA A 1 180 ? -10.083 9.130 17.101 1.00 92.25 180 ALA A C 1
ATOM 1402 O O . ALA A 1 180 ? -9.907 9.889 16.149 1.00 92.25 180 ALA A O 1
ATOM 1403 N N . ALA A 1 181 ? -10.598 9.562 18.256 1.00 90.50 181 ALA A N 1
ATOM 1404 C CA . ALA A 1 181 ? -11.012 10.947 18.468 1.00 90.50 181 ALA A CA 1
ATOM 1405 C C . ALA A 1 181 ? -9.844 11.944 18.346 1.00 90.50 181 ALA A C 1
ATOM 1407 O O . ALA A 1 181 ? -10.041 13.076 17.894 1.00 90.50 181 ALA A O 1
ATOM 1408 N N . ARG A 1 182 ? -8.624 11.535 18.725 1.00 91.88 182 ARG A N 1
ATOM 1409 C CA . ARG A 1 182 ? -7.402 12.337 18.562 1.00 91.88 182 ARG A CA 1
ATOM 1410 C C . ARG A 1 182 ? -6.935 12.356 17.108 1.00 91.88 182 ARG A C 1
ATOM 1412 O O . ARG A 1 182 ? -6.745 13.442 16.568 1.00 91.88 182 ARG A O 1
ATOM 1419 N N . LEU A 1 183 ? -6.809 11.190 16.473 1.00 91.19 183 LEU A N 1
ATOM 1420 C CA . LEU A 1 183 ? -6.351 11.038 15.084 1.00 91.19 183 LEU A CA 1
ATOM 1421 C C . LEU A 1 183 ? -7.292 11.680 14.063 1.00 91.19 183 LEU A C 1
ATOM 1423 O O . LEU A 1 183 ? -6.844 12.092 13.001 1.00 91.19 183 LEU A O 1
ATOM 1427 N N . ALA A 1 184 ? -8.579 11.828 14.382 1.00 90.25 184 ALA A N 1
ATOM 1428 C CA . ALA A 1 184 ? -9.517 12.551 13.527 1.00 90.25 184 ALA A CA 1
ATOM 1429 C C . ALA A 1 184 ? -9.191 14.049 13.378 1.00 90.25 184 ALA A C 1
ATOM 1431 O O . ALA A 1 184 ? -9.747 14.709 12.499 1.00 90.25 184 ALA A O 1
ATOM 1432 N N . ARG A 1 185 ? -8.321 14.611 14.231 1.00 91.38 185 ARG A N 1
ATOM 1433 C CA . ARG A 1 185 ? -7.882 16.006 14.125 1.00 91.38 185 ARG A CA 1
ATOM 1434 C C . ARG A 1 185 ? -6.746 16.125 13.101 1.00 91.38 185 ARG A C 1
ATOM 1436 O O . ARG A 1 185 ? -5.721 15.468 13.285 1.00 91.38 185 ARG A O 1
ATOM 1443 N N . PRO A 1 186 ? -6.847 17.019 12.099 1.00 87.88 186 PRO A N 1
ATOM 1444 C CA . PRO A 1 186 ? -5.863 17.113 11.017 1.00 87.88 186 PRO A CA 1
ATOM 1445 C C . PRO A 1 186 ? -4.410 17.295 11.476 1.00 87.88 186 PRO A C 1
ATOM 1447 O O . PRO A 1 186 ? -3.516 16.635 10.959 1.00 87.88 186 PRO A O 1
ATOM 1450 N N . ALA A 1 187 ? -4.171 18.135 12.488 1.00 87.69 187 ALA A N 1
ATOM 1451 C CA . ALA A 1 187 ? -2.827 18.364 13.022 1.00 87.69 187 ALA A CA 1
ATOM 1452 C C . ALA A 1 187 ? -2.236 17.121 13.708 1.00 87.69 187 ALA A C 1
ATOM 1454 O O . ALA A 1 187 ? -1.044 16.858 13.594 1.00 87.69 187 ALA A O 1
ATOM 1455 N N . VAL A 1 188 ? -3.070 16.331 14.394 1.00 88.12 188 VAL A N 1
ATOM 1456 C CA . VAL A 1 188 ? -2.634 15.084 15.041 1.00 88.12 188 VAL A CA 1
ATOM 1457 C C . VAL A 1 188 ? -2.353 14.020 13.988 1.00 88.12 188 VAL A C 1
ATOM 1459 O O . VAL A 1 188 ? -1.353 13.322 14.093 1.00 88.12 188 VAL A O 1
ATOM 1462 N N . LEU A 1 189 ? -3.195 13.926 12.953 1.00 86.31 189 LEU A N 1
ATOM 1463 C CA . LEU A 1 189 ? -2.967 13.026 11.825 1.00 86.31 189 LEU A CA 1
ATOM 1464 C C . LEU A 1 189 ? -1.656 13.356 11.099 1.00 86.31 189 LEU A C 1
ATOM 1466 O O . LEU A 1 189 ? -0.873 12.456 10.815 1.00 86.31 189 LEU A O 1
ATOM 1470 N N . LEU A 1 190 ? -1.394 14.643 10.851 1.00 85.44 190 LEU A N 1
ATOM 1471 C CA . LEU A 1 190 ? -0.138 15.095 10.256 1.00 85.44 190 LEU A CA 1
ATOM 1472 C C . LEU A 1 190 ? 1.055 14.787 11.171 1.00 85.44 190 LEU A C 1
ATOM 1474 O O . LEU A 1 190 ? 2.060 14.260 10.706 1.00 85.44 190 LEU A O 1
ATOM 1478 N N . GLY A 1 191 ? 0.922 15.039 12.476 1.00 83.38 191 GLY A N 1
ATOM 1479 C CA . GLY A 1 191 ? 1.938 14.679 13.466 1.00 83.38 191 GLY A CA 1
ATOM 1480 C C . GLY A 1 191 ? 2.229 13.176 13.497 1.00 83.38 191 GLY A C 1
ATOM 1481 O O . GLY A 1 191 ? 3.388 12.779 13.542 1.00 83.38 191 GLY A O 1
ATOM 1482 N N . ALA A 1 192 ? 1.201 12.332 13.388 1.00 82.00 192 ALA A N 1
ATOM 1483 C CA . ALA A 1 192 ? 1.349 10.880 13.294 1.00 82.00 192 ALA A CA 1
ATOM 1484 C C . ALA A 1 192 ? 1.994 10.427 11.969 1.00 82.00 192 ALA A C 1
ATOM 1486 O O . ALA A 1 192 ? 2.618 9.369 11.923 1.00 82.00 192 ALA A O 1
ATOM 1487 N N . ALA A 1 193 ? 1.885 11.228 10.905 1.00 83.50 193 ALA A N 1
ATOM 1488 C CA . ALA A 1 193 ? 2.542 10.970 9.627 1.00 83.50 193 ALA A CA 1
ATOM 1489 C C . ALA A 1 193 ? 4.029 11.376 9.614 1.00 83.50 193 ALA A C 1
ATOM 1491 O O . ALA A 1 193 ? 4.781 10.865 8.785 1.00 83.50 193 ALA A O 1
ATOM 1492 N N . LEU A 1 194 ? 4.486 12.245 10.526 1.00 81.75 194 LEU A N 1
ATOM 1493 C CA . LEU A 1 194 ? 5.884 12.698 10.568 1.00 81.75 194 LEU A CA 1
ATOM 1494 C C . LEU A 1 194 ? 6.888 11.559 10.823 1.00 81.75 194 LEU A C 1
ATOM 1496 O O . LEU A 1 194 ? 7.833 11.452 10.044 1.00 81.75 194 LEU A O 1
ATOM 1500 N N . PRO A 1 195 ? 6.708 10.662 11.816 1.00 80.38 195 PRO A N 1
ATOM 1501 C CA . PRO A 1 195 ? 7.602 9.515 11.989 1.00 80.38 195 PRO A CA 1
ATOM 1502 C C . PRO A 1 195 ? 7.670 8.628 10.743 1.00 80.38 195 PRO A C 1
ATOM 1504 O O . PRO A 1 195 ? 8.736 8.143 10.377 1.00 80.38 195 PRO A O 1
ATOM 1507 N N . VAL A 1 196 ? 6.541 8.464 10.048 1.00 82.81 196 VAL A N 1
ATOM 1508 C CA . VAL A 1 196 ? 6.469 7.702 8.797 1.00 82.81 196 VAL A CA 1
ATOM 1509 C C . VAL A 1 196 ? 7.274 8.391 7.694 1.00 82.81 196 VAL A C 1
ATOM 1511 O O . VAL A 1 196 ? 8.022 7.729 6.978 1.00 82.81 196 VAL A O 1
ATOM 1514 N N . ALA A 1 197 ? 7.168 9.717 7.577 1.00 82.25 197 ALA A N 1
ATOM 1515 C CA . ALA A 1 197 ? 7.964 10.500 6.637 1.00 82.25 197 ALA A CA 1
ATOM 1516 C C . ALA A 1 197 ? 9.467 10.383 6.936 1.00 82.25 197 ALA A C 1
ATOM 1518 O O . ALA A 1 197 ? 10.248 10.142 6.019 1.00 82.25 197 ALA A O 1
ATOM 1519 N N . VAL A 1 198 ? 9.864 10.450 8.213 1.00 81.31 198 VAL A N 1
ATOM 1520 C CA . VAL A 1 198 ? 11.258 10.245 8.634 1.00 81.31 198 VAL A CA 1
ATOM 1521 C C . VAL A 1 198 ? 11.748 8.864 8.211 1.00 81.31 198 VAL A C 1
ATOM 1523 O O . VAL A 1 198 ? 12.763 8.772 7.527 1.00 81.31 198 VAL A O 1
ATOM 1526 N N . VAL A 1 199 ? 11.005 7.797 8.529 1.00 81.38 199 VAL A N 1
ATOM 1527 C CA . VAL A 1 199 ? 11.370 6.428 8.129 1.00 81.38 199 VAL A CA 1
ATOM 1528 C C . VAL A 1 199 ? 11.541 6.325 6.615 1.00 81.38 199 VAL A C 1
ATOM 1530 O O . VAL A 1 199 ? 12.505 5.718 6.161 1.00 81.38 199 VAL A O 1
ATOM 1533 N N . ARG A 1 200 ? 10.669 6.950 5.813 1.00 81.69 200 ARG A N 1
ATOM 1534 C CA . ARG A 1 200 ? 10.810 6.952 4.347 1.00 81.69 200 ARG A CA 1
ATOM 1535 C C . ARG A 1 200 ? 12.111 7.622 3.895 1.00 81.69 200 ARG A C 1
ATOM 1537 O O . ARG A 1 200 ? 12.785 7.055 3.034 1.00 81.69 200 ARG A O 1
ATOM 1544 N N . CYS A 1 201 ? 12.482 8.745 4.506 1.00 81.75 201 CYS A N 1
ATOM 1545 C CA . CYS A 1 201 ? 13.680 9.513 4.159 1.00 81.75 201 CYS A CA 1
ATOM 1546 C C . CYS A 1 201 ? 14.998 8.880 4.630 1.00 81.75 201 CYS A C 1
ATOM 1548 O O . CYS A 1 201 ? 16.036 9.165 4.038 1.00 81.75 201 CYS A O 1
ATOM 1550 N N . VAL A 1 202 ? 14.996 8.027 5.662 1.00 83.75 202 VAL A N 1
ATOM 1551 C CA . VAL A 1 202 ? 16.221 7.344 6.116 1.00 83.75 202 VAL A CA 1
ATOM 1552 C C . VAL A 1 202 ? 16.702 6.371 5.028 1.00 83.75 202 VAL A C 1
ATOM 1554 O O . VAL A 1 202 ? 15.964 5.443 4.695 1.00 83.75 202 VAL A O 1
ATOM 1557 N N . PRO A 1 203 ? 17.915 6.516 4.463 1.00 81.38 203 PRO A N 1
ATOM 1558 C CA . PRO A 1 203 ? 18.386 5.618 3.408 1.00 81.38 203 PRO A CA 1
ATOM 1559 C C . PRO A 1 203 ? 18.471 4.161 3.882 1.00 81.38 203 PRO A C 1
ATOM 1561 O O . PRO A 1 203 ? 18.921 3.908 4.999 1.00 81.38 203 PRO A O 1
ATOM 1564 N N . THR A 1 204 ? 18.086 3.203 3.031 1.00 80.50 204 THR A N 1
ATOM 1565 C CA . THR A 1 204 ? 17.974 1.776 3.401 1.00 80.50 204 THR A CA 1
ATOM 1566 C C . THR A 1 204 ? 19.278 1.201 3.963 1.00 80.50 204 THR A C 1
ATOM 1568 O O . THR A 1 204 ? 19.234 0.468 4.945 1.00 80.50 204 THR A O 1
ATOM 1571 N N . ARG A 1 205 ? 20.444 1.665 3.484 1.00 81.31 205 ARG A N 1
ATOM 1572 C CA . ARG A 1 205 ? 21.776 1.313 4.024 1.00 81.31 205 ARG A CA 1
ATOM 1573 C C . ARG A 1 205 ? 21.948 1.508 5.539 1.00 81.31 205 ARG A C 1
ATOM 1575 O O . ARG A 1 205 ? 22.805 0.866 6.129 1.00 81.31 205 ARG A O 1
ATOM 1582 N N . TRP A 1 206 ? 21.173 2.398 6.164 1.00 80.75 206 TRP A N 1
ATOM 1583 C CA . TRP A 1 206 ? 21.236 2.656 7.610 1.00 80.75 206 TRP A CA 1
ATOM 1584 C C . TRP A 1 206 ? 20.303 1.762 8.429 1.00 80.75 206 TRP A C 1
ATOM 1586 O O . TRP A 1 206 ? 20.500 1.615 9.630 1.00 80.75 206 TRP A O 1
ATOM 1596 N N . VAL A 1 207 ? 19.271 1.201 7.797 1.00 79.31 207 VAL A N 1
ATOM 1597 C CA . VAL A 1 207 ? 18.246 0.373 8.453 1.00 79.31 207 VAL A CA 1
ATOM 1598 C C . VAL A 1 207 ? 18.477 -1.113 8.165 1.00 79.31 207 VAL A C 1
ATOM 1600 O O . VAL A 1 207 ? 18.101 -1.955 8.976 1.00 79.31 207 VAL A O 1
ATOM 1603 N N . GLY A 1 208 ? 19.149 -1.427 7.056 1.00 80.81 208 GLY A N 1
ATOM 1604 C CA . GLY A 1 208 ? 19.378 -2.776 6.552 1.00 80.81 208 GLY A CA 1
ATOM 1605 C C . GLY A 1 208 ? 18.281 -3.231 5.588 1.00 80.81 208 GLY A C 1
ATOM 1606 O O . GLY A 1 208 ? 17.137 -2.773 5.660 1.00 80.81 208 GLY A O 1
ATOM 1607 N N . ASP A 1 209 ? 18.633 -4.167 4.708 1.00 84.69 209 ASP A N 1
ATOM 1608 C CA . ASP A 1 209 ? 17.748 -4.741 3.685 1.00 84.69 209 ASP A CA 1
ATOM 1609 C C . ASP A 1 209 ? 16.909 -5.895 4.260 1.00 84.69 209 ASP A C 1
ATOM 1611 O O . ASP A 1 209 ? 16.921 -7.031 3.784 1.00 84.69 209 ASP A O 1
ATOM 1615 N N . TRP A 1 210 ? 16.208 -5.617 5.359 1.00 90.75 210 TRP A N 1
ATOM 1616 C CA . TRP A 1 210 ? 15.376 -6.608 6.032 1.00 90.75 210 TRP A CA 1
ATOM 1617 C C . TRP A 1 210 ? 14.149 -6.956 5.197 1.00 90.75 210 TRP A C 1
ATOM 1619 O O . TRP A 1 210 ? 13.501 -6.084 4.611 1.00 90.75 210 TRP A O 1
ATOM 1629 N N . THR A 1 211 ? 13.771 -8.230 5.226 1.00 93.31 211 THR A N 1
ATOM 1630 C CA . THR A 1 211 ? 12.594 -8.738 4.523 1.00 93.31 211 THR A CA 1
ATOM 1631 C C . THR A 1 211 ? 11.601 -9.345 5.506 1.00 93.31 211 THR A C 1
ATOM 1633 O O . THR A 1 211 ? 11.961 -9.842 6.575 1.00 93.31 211 THR A O 1
ATOM 1636 N N . VAL A 1 212 ? 10.322 -9.317 5.144 1.00 94.19 212 VAL A N 1
ATOM 1637 C CA . VAL A 1 212 ? 9.270 -10.039 5.862 1.00 94.19 212 VAL A CA 1
ATOM 1638 C C . VAL A 1 212 ? 9.077 -11.374 5.159 1.00 94.19 212 VAL A C 1
ATOM 1640 O O . VAL A 1 212 ? 8.422 -11.453 4.121 1.00 94.19 212 VAL A O 1
ATOM 1643 N N . ALA A 1 213 ? 9.707 -12.414 5.711 1.00 91.44 213 ALA A N 1
ATOM 1644 C CA . ALA A 1 213 ? 9.685 -13.780 5.180 1.00 91.44 213 ALA A CA 1
ATOM 1645 C C . ALA A 1 213 ? 10.139 -13.904 3.704 1.00 91.44 213 ALA A C 1
ATOM 1647 O O . ALA A 1 213 ? 9.687 -14.803 3.002 1.00 91.44 213 ALA A O 1
ATOM 1648 N N . GLY A 1 214 ? 10.987 -12.990 3.210 1.00 93.62 214 GLY A N 1
ATOM 1649 C CA . GLY A 1 214 ? 11.400 -12.940 1.797 1.00 93.62 214 GLY A CA 1
ATOM 1650 C C . GLY A 1 214 ? 10.298 -12.512 0.816 1.00 93.62 214 GLY A C 1
ATOM 1651 O O . GLY A 1 214 ? 10.530 -12.455 -0.387 1.00 93.62 214 GLY A O 1
ATOM 1652 N N . LEU A 1 215 ? 9.096 -12.192 1.304 1.00 95.06 215 LEU A N 1
ATOM 1653 C CA . LEU A 1 215 ? 7.954 -11.839 0.459 1.00 95.06 215 LEU A CA 1
ATOM 1654 C C . LEU A 1 215 ? 7.888 -10.337 0.182 1.00 95.06 215 LEU A C 1
ATOM 1656 O O . LEU A 1 215 ? 7.361 -9.936 -0.841 1.00 95.06 215 LEU A O 1
ATOM 1660 N N . THR A 1 216 ? 8.388 -9.492 1.076 1.00 95.31 216 THR A N 1
ATOM 1661 C CA . THR A 1 216 ? 8.367 -8.035 0.890 1.00 95.31 216 THR A CA 1
ATOM 1662 C C . THR A 1 216 ? 9.473 -7.381 1.704 1.00 95.31 216 THR A C 1
ATOM 1664 O O . THR A 1 216 ? 9.988 -7.971 2.660 1.00 95.31 216 THR A O 1
ATOM 1667 N N . GLU A 1 217 ? 9.845 -6.162 1.339 1.00 93.00 217 GLU A N 1
ATOM 1668 C CA . GLU A 1 217 ? 10.812 -5.367 2.088 1.00 93.00 217 GLU A CA 1
ATOM 1669 C C . GLU A 1 217 ? 10.186 -4.829 3.382 1.00 93.00 217 GLU A C 1
ATOM 1671 O O . GLU A 1 217 ? 9.096 -4.253 3.387 1.00 93.00 217 GLU A O 1
ATOM 1676 N N . ALA A 1 218 ? 10.896 -4.955 4.503 1.00 92.19 218 ALA A N 1
ATOM 1677 C CA . ALA A 1 218 ? 10.365 -4.595 5.816 1.00 92.19 218 ALA A CA 1
ATOM 1678 C C 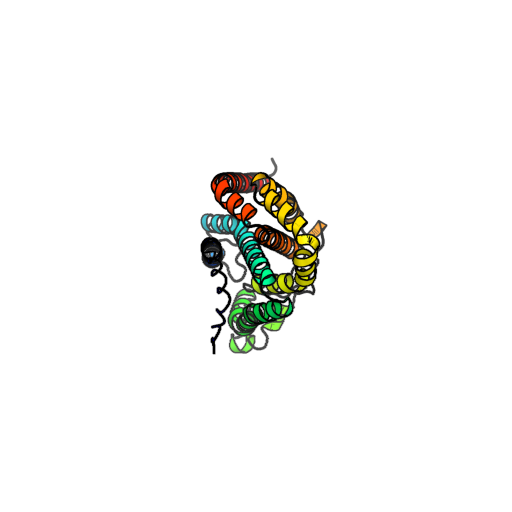. ALA A 1 218 ? 10.093 -3.090 5.964 1.00 92.19 218 ALA A C 1
ATOM 1680 O O . ALA A 1 218 ? 9.127 -2.694 6.617 1.00 92.19 218 ALA A O 1
ATOM 1681 N N . LYS A 1 219 ? 10.925 -2.241 5.350 1.00 91.00 219 LYS A N 1
ATOM 1682 C CA . LYS A 1 219 ? 10.814 -0.780 5.452 1.00 91.00 219 LYS A CA 1
ATOM 1683 C C . LYS A 1 219 ? 9.508 -0.237 4.841 1.00 91.00 219 LYS A C 1
ATOM 1685 O O . LYS A 1 219 ? 8.756 0.408 5.578 1.00 91.00 219 LYS A O 1
ATOM 1690 N N . PRO A 1 220 ? 9.189 -0.459 3.549 1.00 90.25 220 PRO A N 1
ATOM 1691 C CA . PRO A 1 220 ? 7.898 -0.047 2.996 1.00 90.25 220 PRO A CA 1
ATOM 1692 C C . PRO A 1 220 ? 6.732 -0.786 3.663 1.00 90.25 220 PRO A C 1
ATOM 1694 O O . PRO A 1 220 ? 5.715 -0.159 3.963 1.00 90.25 220 PRO A O 1
ATOM 1697 N N . PHE A 1 221 ? 6.894 -2.067 4.009 1.00 93.12 221 PHE A N 1
ATOM 1698 C CA . PHE A 1 221 ? 5.860 -2.823 4.714 1.00 93.12 221 PHE A CA 1
ATOM 1699 C C . PHE A 1 221 ? 5.466 -2.188 6.059 1.00 93.12 221 PHE A C 1
ATOM 1701 O O . PHE A 1 221 ? 4.280 -2.054 6.360 1.00 93.12 221 PHE A O 1
ATOM 1708 N N . ALA A 1 222 ? 6.429 -1.706 6.852 1.00 91.88 222 ALA A N 1
ATOM 1709 C CA . ALA A 1 222 ? 6.156 -1.014 8.116 1.00 91.88 222 ALA A CA 1
ATOM 1710 C C . ALA A 1 222 ? 5.338 0.278 7.921 1.00 91.88 222 ALA A C 1
ATOM 1712 O O . ALA A 1 222 ? 4.451 0.600 8.722 1.00 91.88 222 ALA A O 1
ATOM 1713 N N . VAL A 1 223 ? 5.587 1.004 6.827 1.00 91.06 223 VAL A N 1
ATOM 1714 C CA . VAL A 1 223 ? 4.782 2.170 6.435 1.00 91.06 223 VAL A CA 1
ATOM 1715 C C . VAL A 1 223 ? 3.345 1.742 6.120 1.00 91.06 223 VAL A C 1
ATOM 1717 O O . VAL A 1 223 ? 2.397 2.355 6.617 1.00 91.06 223 VAL A O 1
ATOM 1720 N N . HIS A 1 224 ? 3.166 0.661 5.357 1.00 92.94 224 HIS A N 1
ATOM 1721 C CA . HIS A 1 224 ? 1.850 0.116 5.008 1.00 92.94 224 HIS A CA 1
ATOM 1722 C C . HIS A 1 224 ? 1.058 -0.345 6.239 1.00 92.94 224 HIS A C 1
ATOM 1724 O O . HIS A 1 224 ? -0.108 0.033 6.393 1.00 92.94 224 HIS A O 1
ATOM 1730 N N . VAL A 1 225 ? 1.703 -1.070 7.161 1.00 93.62 225 VAL A N 1
ATOM 1731 C CA . VAL A 1 225 ? 1.129 -1.461 8.460 1.00 93.62 225 VAL A CA 1
ATOM 1732 C C . VAL A 1 225 ? 0.659 -0.230 9.232 1.00 93.62 225 VAL A C 1
ATOM 1734 O O . VAL A 1 225 ? -0.454 -0.221 9.754 1.00 93.62 225 VAL A O 1
ATOM 1737 N N . THR A 1 226 ? 1.462 0.836 9.272 1.00 92.38 226 THR A N 1
ATOM 1738 C CA . THR A 1 226 ? 1.115 2.055 10.016 1.00 92.38 226 THR A CA 1
ATOM 1739 C C . THR A 1 226 ? -0.174 2.687 9.491 1.00 92.38 226 THR A C 1
ATOM 1741 O O . THR A 1 226 ? -1.093 2.953 10.267 1.00 92.38 226 THR A O 1
ATOM 1744 N N . PHE A 1 227 ? -0.296 2.877 8.174 1.00 93.25 227 PHE A N 1
ATOM 1745 C CA . PHE A 1 227 ? -1.515 3.441 7.585 1.00 93.25 227 PHE A CA 1
ATOM 1746 C C . PHE A 1 22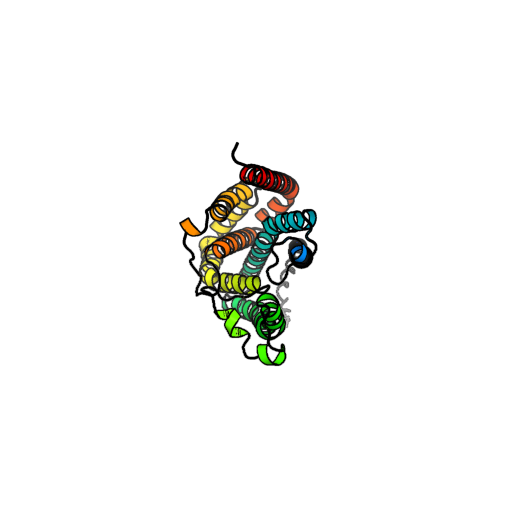7 ? -2.724 2.521 7.743 1.00 93.25 227 PHE A C 1
ATOM 1748 O O . PHE A 1 227 ? -3.821 3.002 8.033 1.00 93.25 227 PHE A O 1
ATOM 1755 N N . TYR A 1 228 ? -2.530 1.208 7.621 1.00 95.81 228 TYR A N 1
ATOM 1756 C CA . TYR A 1 228 ? -3.575 0.233 7.904 1.00 95.81 228 TYR A CA 1
ATOM 1757 C C . TYR A 1 228 ? -4.091 0.359 9.346 1.00 95.81 228 TYR A C 1
ATOM 1759 O O . TYR A 1 228 ? -5.300 0.435 9.568 1.00 95.81 228 TYR A O 1
ATOM 1767 N N . LEU A 1 229 ? -3.196 0.451 10.333 1.00 93.50 229 LEU A N 1
ATOM 1768 C CA . LEU A 1 229 ? -3.573 0.605 11.740 1.00 93.50 229 LEU A CA 1
ATOM 1769 C C . LEU A 1 229 ? -4.278 1.939 12.008 1.00 93.50 229 LEU A C 1
ATOM 1771 O O . LEU A 1 229 ? -5.274 1.954 12.728 1.00 93.50 229 LEU A O 1
ATOM 1775 N N . VAL A 1 230 ? -3.833 3.041 11.394 1.00 92.06 230 VAL A N 1
ATOM 1776 C CA . VAL A 1 230 ? -4.541 4.333 11.464 1.00 92.06 230 VAL A CA 1
ATOM 1777 C C . VAL A 1 230 ? -5.982 4.179 10.977 1.00 92.06 230 VAL A C 1
ATOM 1779 O O . VAL A 1 230 ? -6.914 4.593 11.668 1.00 92.06 230 VAL A O 1
ATOM 1782 N N . GLY A 1 231 ? -6.185 3.525 9.832 1.00 92.88 231 GLY A N 1
ATOM 1783 C CA . GLY A 1 231 ? -7.520 3.238 9.315 1.00 92.88 231 GLY A CA 1
ATOM 1784 C C . GLY A 1 231 ? -8.359 2.378 10.259 1.00 92.88 231 GLY A C 1
ATOM 1785 O O . GLY A 1 231 ? -9.520 2.687 10.533 1.00 92.88 231 GLY A O 1
ATOM 1786 N N . PHE A 1 232 ? -7.766 1.323 10.816 1.00 94.00 232 PHE A N 1
ATOM 1787 C CA . PHE A 1 232 ? -8.433 0.455 11.783 1.00 94.00 232 PHE A CA 1
ATOM 1788 C C . PHE A 1 232 ? -8.880 1.211 13.042 1.00 94.00 232 PHE A C 1
ATOM 1790 O O . PHE A 1 232 ? -10.008 1.030 13.501 1.00 94.00 232 PHE A O 1
ATOM 1797 N N . VAL A 1 233 ? -8.029 2.095 13.572 1.00 92.94 233 VAL A N 1
ATOM 1798 C CA . VAL A 1 233 ? -8.359 2.951 14.718 1.00 92.94 233 VAL A CA 1
ATOM 1799 C C . VAL A 1 233 ? -9.501 3.905 14.363 1.00 92.94 233 VAL A C 1
ATOM 1801 O O . VAL A 1 233 ? -10.457 4.014 15.126 1.00 92.94 233 VAL A O 1
ATOM 1804 N N . LEU A 1 234 ? -9.470 4.549 13.191 1.00 90.56 234 LEU A N 1
ATOM 1805 C CA . LEU A 1 234 ? -10.544 5.453 12.754 1.00 90.56 234 LEU A CA 1
ATOM 1806 C C . LEU A 1 234 ? -11.910 4.752 12.643 1.00 90.56 234 LEU A C 1
ATOM 1808 O O . LEU A 1 234 ? -12.934 5.379 12.913 1.00 90.56 234 LEU A O 1
ATOM 1812 N N . ALA A 1 235 ? -11.943 3.455 12.319 1.00 91.00 235 ALA A N 1
ATOM 1813 C CA . ALA A 1 235 ? -13.177 2.664 12.290 1.00 91.00 235 ALA A CA 1
ATOM 1814 C C . ALA A 1 235 ? -13.787 2.390 13.677 1.00 91.00 235 ALA A C 1
ATOM 1816 O O . ALA A 1 235 ? -14.933 1.942 13.763 1.00 91.00 235 ALA A O 1
ATOM 1817 N N . ALA A 1 236 ? -13.047 2.626 14.763 1.00 88.38 236 ALA A N 1
ATOM 1818 C CA . ALA A 1 236 ? -13.528 2.358 16.114 1.00 88.38 236 ALA A CA 1
ATOM 1819 C C . ALA A 1 236 ? -14.562 3.385 16.605 1.00 88.38 236 ALA A C 1
ATOM 1821 O O . ALA A 1 236 ? -15.331 3.060 17.507 1.00 88.38 236 ALA A O 1
ATOM 1822 N N . SER A 1 237 ? -14.610 4.595 16.023 1.00 87.31 237 SER A N 1
ATOM 1823 C CA . SER A 1 237 ? -15.452 5.697 16.511 1.00 87.31 237 SER A CA 1
ATOM 1824 C C . SER A 1 237 ? -16.169 6.462 15.393 1.00 87.31 237 SER A C 1
ATOM 1826 O O . SER A 1 237 ? -15.560 7.184 14.602 1.00 87.31 237 SER A O 1
ATOM 1828 N N . ASP A 1 238 ? -17.503 6.426 15.400 1.00 85.06 238 ASP A N 1
ATOM 1829 C CA . ASP A 1 238 ? -18.330 7.236 14.493 1.00 85.06 238 ASP A CA 1
ATOM 1830 C C . ASP A 1 238 ? -18.181 8.746 14.745 1.00 85.06 238 ASP A C 1
ATOM 1832 O O . ASP A 1 238 ? -18.338 9.572 13.842 1.00 85.06 238 ASP A O 1
ATOM 1836 N N . 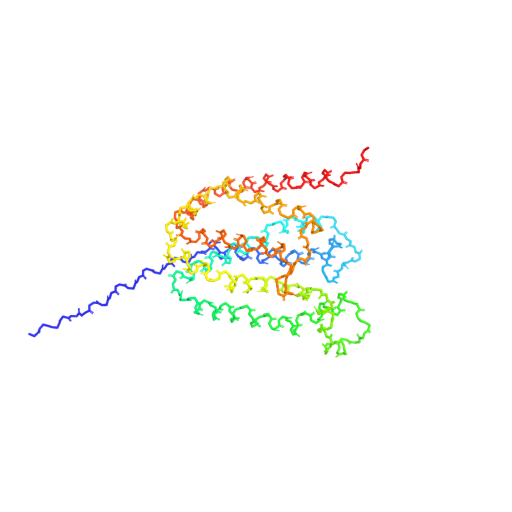THR A 1 239 ? -17.849 9.142 15.975 1.00 86.88 239 THR A N 1
ATOM 1837 C CA . THR A 1 239 ? -17.560 10.542 16.319 1.00 86.88 239 THR A CA 1
ATOM 1838 C C . THR A 1 239 ? -16.228 11.001 15.729 1.00 86.88 239 THR A C 1
ATOM 1840 O O . THR A 1 239 ? -16.133 12.141 15.258 1.00 86.88 239 THR A O 1
ATOM 1843 N N . ALA A 1 240 ? -15.226 10.117 15.685 1.00 86.88 240 ALA A N 1
ATOM 1844 C CA . ALA A 1 240 ? -13.983 10.369 14.965 1.00 86.88 240 ALA A CA 1
ATOM 1845 C C . ALA A 1 240 ? -14.254 10.558 13.465 1.00 86.88 240 ALA A C 1
ATOM 1847 O O . ALA A 1 240 ? -13.815 11.554 12.892 1.00 86.88 240 ALA A O 1
ATOM 1848 N N . TRP A 1 241 ? -15.078 9.696 12.856 1.00 86.38 241 TRP A N 1
ATOM 1849 C CA . TRP A 1 241 ? -15.461 9.834 11.445 1.00 86.38 241 TRP A CA 1
ATOM 1850 C C . TRP A 1 241 ? -16.155 11.170 11.147 1.00 86.38 241 TRP A C 1
ATOM 1852 O O . TRP A 1 241 ? -15.749 11.906 10.250 1.00 86.38 241 TRP A O 1
ATOM 1862 N N . ARG A 1 242 ? -17.161 11.547 11.950 1.00 88.25 242 ARG A N 1
ATOM 1863 C CA . ARG A 1 242 ? -17.849 12.846 11.811 1.00 88.25 242 ARG A CA 1
ATOM 1864 C C . ARG A 1 242 ? -16.892 14.028 11.957 1.00 88.25 242 ARG A C 1
ATOM 1866 O O . ARG A 1 242 ? -17.050 15.030 11.263 1.00 88.25 242 ARG A O 1
ATOM 1873 N N . THR A 1 243 ? -15.901 13.913 12.838 1.00 89.56 243 THR A N 1
ATOM 1874 C CA . THR A 1 243 ? -14.855 14.928 12.996 1.00 89.56 243 THR A CA 1
ATOM 1875 C C . THR A 1 243 ? -13.969 15.007 11.760 1.00 89.56 243 THR A C 1
ATOM 1877 O O . THR A 1 243 ? -13.805 16.099 11.231 1.00 89.56 243 THR A O 1
ATOM 1880 N N . ALA A 1 244 ? -13.496 13.880 11.227 1.00 87.94 244 ALA A N 1
ATOM 1881 C CA . ALA A 1 244 ? -12.707 13.860 9.997 1.00 87.94 244 ALA A CA 1
ATOM 1882 C C . ALA A 1 244 ? -13.469 14.489 8.813 1.00 87.94 244 ALA A C 1
ATOM 1884 O O . ALA A 1 244 ? -12.917 15.302 8.074 1.00 87.94 244 ALA A O 1
ATOM 1885 N N . VAL A 1 245 ? -14.769 14.194 8.678 1.00 89.38 245 VAL A N 1
ATOM 1886 C CA . VAL A 1 245 ? -15.625 14.804 7.647 1.00 89.38 245 VAL A CA 1
ATOM 1887 C C . VAL A 1 245 ? -15.784 16.309 7.865 1.00 89.38 245 VAL A C 1
ATOM 1889 O O . VAL A 1 245 ? -15.714 17.071 6.898 1.00 89.38 245 VAL A O 1
ATOM 1892 N N . ARG A 1 246 ? -15.991 16.763 9.106 1.00 92.31 246 ARG A N 1
ATOM 1893 C CA . ARG A 1 246 ? -16.119 18.192 9.435 1.00 92.31 246 ARG A CA 1
ATOM 1894 C C . ARG A 1 246 ? -14.829 18.958 9.135 1.00 92.31 246 ARG A C 1
ATOM 1896 O O . ARG A 1 246 ? -14.879 19.998 8.488 1.00 92.31 246 ARG A O 1
ATOM 1903 N N . GLU A 1 247 ? -13.687 18.408 9.534 1.00 92.88 247 GLU A N 1
ATOM 1904 C CA . GLU A 1 247 ? -12.366 19.037 9.411 1.00 92.88 247 GLU A CA 1
ATOM 1905 C C . GLU A 1 247 ? -11.699 18.802 8.040 1.00 92.88 247 GLU A C 1
ATOM 1907 O O . GLU A 1 247 ? -10.557 19.208 7.822 1.00 92.88 247 GLU A O 1
ATOM 1912 N N . ARG A 1 248 ? -12.391 18.170 7.079 1.00 90.94 248 ARG A N 1
ATOM 1913 C CA . ARG A 1 248 ? -11.813 17.742 5.788 1.00 90.94 248 ARG A CA 1
ATOM 1914 C C . ARG A 1 248 ? -11.130 18.858 4.997 1.00 90.94 248 ARG A C 1
ATOM 1916 O O . ARG A 1 248 ? -10.164 18.598 4.294 1.00 90.94 248 ARG A O 1
ATOM 1923 N N . ARG A 1 249 ? -11.621 20.098 5.104 1.00 94.12 249 ARG A N 1
ATOM 1924 C CA . ARG A 1 249 ? -11.027 21.258 4.418 1.00 94.12 249 ARG A CA 1
ATOM 1925 C C . ARG A 1 249 ? -9.688 21.651 5.040 1.00 94.12 249 ARG A C 1
ATOM 1927 O O . ARG A 1 249 ? -8.745 21.915 4.307 1.00 94.12 249 ARG A O 1
ATOM 1934 N N . ALA A 1 250 ? -9.594 21.628 6.370 1.00 94.00 250 ALA A N 1
ATOM 1935 C CA . ALA A 1 250 ? -8.336 21.850 7.075 1.00 94.00 250 ALA A CA 1
ATOM 1936 C C . ALA A 1 250 ? -7.344 20.707 6.805 1.00 94.00 250 ALA A C 1
ATOM 1938 O O . ALA A 1 250 ? -6.175 20.964 6.538 1.00 94.00 250 ALA A O 1
ATOM 1939 N N . ALA A 1 251 ? -7.818 19.455 6.785 1.00 91.44 251 ALA A N 1
ATOM 1940 C CA . ALA A 1 251 ? -7.002 18.308 6.383 1.00 91.44 251 ALA A CA 1
ATOM 1941 C C . ALA A 1 251 ? -6.483 18.438 4.944 1.00 91.44 251 ALA A C 1
ATOM 1943 O O . ALA A 1 251 ? -5.306 18.193 4.705 1.00 91.44 251 ALA A O 1
ATOM 1944 N N . LEU A 1 252 ? -7.328 18.873 4.004 1.00 91.81 252 LEU A N 1
ATOM 1945 C CA . LEU A 1 252 ? -6.928 19.111 2.619 1.00 91.81 252 LEU A CA 1
ATOM 1946 C C . LEU A 1 252 ? -5.889 20.233 2.515 1.00 91.81 252 LEU A C 1
ATOM 1948 O O . LEU A 1 252 ? -4.890 20.061 1.828 1.00 91.81 252 LEU A O 1
ATOM 1952 N N . ALA A 1 253 ? -6.084 21.350 3.221 1.00 94.25 253 ALA A N 1
ATOM 1953 C CA . ALA A 1 253 ? -5.118 22.447 3.239 1.00 94.25 253 ALA A CA 1
ATOM 1954 C C . ALA A 1 253 ? -3.752 21.994 3.782 1.00 94.25 253 ALA A C 1
ATOM 1956 O O . ALA A 1 253 ? -2.723 22.281 3.175 1.00 94.25 253 ALA A O 1
ATOM 1957 N N . LEU A 1 254 ? -3.741 21.223 4.876 1.00 92.25 254 LEU A N 1
ATOM 1958 C CA . LEU A 1 254 ? -2.513 20.640 5.420 1.00 92.25 254 LEU A CA 1
ATOM 1959 C C . LEU A 1 254 ? -1.877 19.626 4.469 1.00 92.25 254 LEU A C 1
ATOM 1961 O O . LEU A 1 254 ? -0.659 19.608 4.349 1.00 92.25 254 LEU A O 1
ATOM 1965 N N . ALA A 1 255 ? -2.671 18.807 3.779 1.00 90.25 255 ALA A N 1
ATOM 1966 C CA . ALA A 1 255 ? -2.161 17.859 2.793 1.00 90.25 255 ALA A CA 1
ATOM 1967 C C . ALA A 1 255 ? -1.501 18.580 1.608 1.00 90.25 255 ALA A C 1
ATOM 1969 O O . ALA A 1 255 ? -0.411 18.195 1.197 1.00 90.25 255 ALA A O 1
ATOM 1970 N N . VAL A 1 256 ? -2.113 19.657 1.105 1.00 92.81 256 VAL A N 1
ATOM 1971 C CA . VAL A 1 256 ? -1.530 20.502 0.051 1.00 92.81 256 VAL A CA 1
ATOM 1972 C C . VAL A 1 256 ? -0.244 21.168 0.539 1.00 92.81 256 VAL A C 1
ATOM 1974 O O . VAL A 1 256 ? 0.761 21.123 -0.164 1.00 92.81 256 VAL A O 1
ATOM 1977 N N . ALA A 1 257 ? -0.238 21.726 1.753 1.00 92.81 257 ALA A N 1
ATOM 1978 C CA . ALA A 1 257 ? 0.956 22.334 2.335 1.00 92.81 257 ALA A CA 1
ATOM 1979 C C . ALA A 1 257 ? 2.090 21.312 2.533 1.00 92.81 257 ALA A C 1
ATOM 1981 O O . ALA A 1 257 ? 3.235 21.586 2.182 1.00 92.81 257 ALA A O 1
ATOM 1982 N N . ALA A 1 258 ? 1.776 20.115 3.034 1.00 89.56 258 ALA A N 1
ATOM 1983 C CA . ALA A 1 258 ? 2.740 19.031 3.196 1.00 89.56 258 ALA A CA 1
ATOM 1984 C C . ALA A 1 258 ? 3.285 18.555 1.843 1.00 89.56 258 ALA A C 1
ATOM 1986 O O . ALA A 1 258 ? 4.489 18.362 1.702 1.00 89.56 258 ALA A O 1
ATOM 1987 N N . GLN A 1 259 ? 2.426 18.425 0.828 1.00 89.62 259 GLN A N 1
ATOM 1988 C CA . GLN A 1 259 ? 2.851 18.069 -0.522 1.00 89.62 259 GLN A CA 1
ATOM 1989 C C . GLN A 1 259 ? 3.771 19.141 -1.123 1.00 89.62 259 GLN A C 1
ATOM 1991 O O . GLN A 1 259 ? 4.807 18.802 -1.690 1.00 89.62 259 GLN A O 1
ATOM 1996 N N . ALA A 1 260 ? 3.435 20.424 -0.968 1.00 91.88 260 ALA A N 1
ATOM 1997 C CA . ALA A 1 260 ? 4.285 21.528 -1.403 1.00 91.88 260 ALA A CA 1
ATOM 1998 C C . ALA A 1 260 ? 5.643 21.512 -0.683 1.00 91.88 260 ALA A C 1
ATOM 2000 O O . ALA A 1 260 ? 6.678 21.652 -1.329 1.00 91.88 260 ALA A O 1
ATOM 2001 N N . ALA A 1 261 ? 5.660 21.256 0.629 1.00 90.25 261 ALA A N 1
ATOM 2002 C CA . ALA A 1 261 ? 6.896 21.115 1.393 1.00 90.25 261 ALA A CA 1
ATOM 2003 C C . ALA A 1 261 ? 7.765 19.955 0.880 1.00 90.25 261 ALA A C 1
ATOM 2005 O O . ALA A 1 261 ? 8.970 20.125 0.732 1.00 90.25 261 ALA A O 1
ATOM 2006 N N . VAL A 1 262 ? 7.170 18.804 0.543 1.00 88.19 262 VAL A N 1
ATOM 2007 C CA . VAL A 1 262 ? 7.896 17.673 -0.065 1.00 88.19 262 VAL A CA 1
ATOM 2008 C C . VAL A 1 262 ? 8.546 18.076 -1.391 1.00 88.19 262 VAL A C 1
ATOM 2010 O O . VAL A 1 262 ? 9.708 17.748 -1.612 1.00 88.19 262 VAL A O 1
ATOM 2013 N N . TYR A 1 263 ? 7.841 18.821 -2.246 1.00 89.38 263 TYR A N 1
ATOM 2014 C CA . TYR A 1 263 ? 8.405 19.325 -3.503 1.00 89.38 263 TYR A CA 1
ATOM 2015 C C . TYR A 1 263 ? 9.557 20.308 -3.290 1.00 89.38 263 TYR A C 1
ATOM 2017 O O . TYR A 1 263 ? 10.584 20.192 -3.954 1.00 89.38 263 TYR A O 1
ATOM 2025 N N . VAL A 1 264 ? 9.414 21.239 -2.343 1.00 89.25 264 VAL A N 1
ATOM 2026 C CA . VAL A 1 264 ? 10.482 22.187 -1.993 1.00 89.25 264 VAL A CA 1
ATOM 2027 C C . VAL A 1 264 ? 11.711 21.440 -1.480 1.00 89.25 264 VAL A C 1
ATOM 2029 O O . VAL A 1 264 ? 12.812 21.676 -1.964 1.00 89.25 264 VAL A O 1
ATOM 2032 N N . LEU A 1 265 ? 11.532 20.499 -0.548 1.00 86.50 265 LEU A N 1
ATOM 2033 C CA . LEU A 1 265 ? 12.633 19.700 -0.005 1.00 86.50 265 LEU A CA 1
ATOM 2034 C C . LEU A 1 265 ? 13.327 18.866 -1.085 1.00 86.50 265 LEU A C 1
ATOM 2036 O O . LEU A 1 265 ? 14.552 18.772 -1.077 1.00 86.50 265 LEU A O 1
ATOM 2040 N N . ARG A 1 266 ? 12.565 18.294 -2.024 1.00 85.50 266 ARG A N 1
ATOM 2041 C CA . ARG A 1 266 ? 13.128 17.559 -3.161 1.00 85.50 266 ARG A CA 1
ATOM 2042 C C . ARG A 1 266 ? 13.968 18.476 -4.053 1.00 85.50 266 ARG A C 1
ATOM 2044 O O . ARG A 1 266 ? 15.115 18.150 -4.327 1.00 85.50 266 ARG A O 1
ATOM 2051 N N . GLY A 1 267 ? 13.444 19.648 -4.419 1.00 86.06 267 GLY A N 1
ATOM 2052 C CA . GLY A 1 267 ? 14.177 20.621 -5.234 1.00 86.06 267 GLY A CA 1
ATOM 2053 C C . GLY A 1 267 ? 15.457 21.133 -4.564 1.00 86.06 267 GLY A C 1
ATOM 2054 O O . GLY A 1 267 ? 16.464 21.328 -5.236 1.00 86.06 267 GLY A O 1
ATOM 2055 N N . LEU A 1 268 ? 15.452 21.294 -3.236 1.00 84.50 268 LEU A N 1
ATOM 2056 C CA . LEU A 1 268 ? 16.657 21.641 -2.473 1.00 84.50 268 LEU A CA 1
ATOM 2057 C C . LEU A 1 268 ? 17.695 20.510 -2.461 1.00 84.50 268 LEU A C 1
ATOM 2059 O O . LEU A 1 268 ? 18.888 20.790 -2.456 1.00 84.50 268 LEU A O 1
ATOM 2063 N N . ALA A 1 269 ? 17.258 19.248 -2.444 1.00 80.50 269 ALA A N 1
ATOM 2064 C CA . ALA A 1 269 ? 18.150 18.089 -2.461 1.00 80.50 269 ALA A CA 1
ATOM 2065 C C . ALA A 1 269 ? 18.759 17.814 -3.848 1.00 80.50 269 ALA A C 1
ATOM 2067 O O . ALA A 1 269 ? 19.846 17.249 -3.934 1.00 80.50 269 ALA A O 1
ATOM 2068 N N . GLU A 1 270 ? 18.062 18.198 -4.918 1.00 78.88 270 GLU A N 1
ATOM 2069 C CA . GLU A 1 270 ? 18.501 18.038 -6.311 1.00 78.88 270 GLU A CA 1
ATOM 2070 C C . GLU A 1 270 ? 19.352 19.220 -6.814 1.00 78.88 270 GLU A C 1
ATOM 2072 O O . GLU A 1 270 ? 19.937 19.141 -7.896 1.00 78.88 270 GLU A O 1
ATOM 2077 N N . ALA A 1 271 ? 19.448 20.313 -6.048 1.00 65.62 271 ALA A N 1
ATOM 2078 C CA . ALA A 1 271 ? 20.286 21.454 -6.399 1.00 65.62 271 ALA A CA 1
ATOM 2079 C C . ALA A 1 271 ? 21.779 21.054 -6.405 1.00 65.62 271 ALA A C 1
ATOM 2081 O O . ALA A 1 271 ? 22.237 20.396 -5.465 1.00 65.62 271 ALA A O 1
ATOM 2082 N N . PRO A 1 272 ? 22.562 21.442 -7.432 1.00 48.69 272 PRO A N 1
ATOM 2083 C CA . PRO A 1 272 ? 23.991 21.153 -7.458 1.00 48.69 272 PRO A CA 1
ATOM 2084 C C . PRO A 1 272 ? 24.683 21.789 -6.240 1.00 48.69 272 PRO A C 1
ATOM 2086 O O . PRO A 1 272 ? 24.290 22.888 -5.834 1.00 48.69 272 PRO A O 1
ATOM 2089 N N . PRO A 1 273 ? 25.699 21.131 -5.646 1.00 55.06 273 PRO A N 1
ATOM 2090 C CA . PRO A 1 273 ? 26.479 21.749 -4.583 1.00 55.06 273 PRO A CA 1
ATOM 2091 C C . PRO A 1 273 ? 27.137 23.019 -5.136 1.00 55.06 273 PRO A C 1
ATOM 2093 O O . PRO A 1 273 ? 27.818 22.963 -6.162 1.00 55.06 273 PRO A O 1
ATOM 2096 N N . GLY A 1 274 ? 26.843 24.152 -4.495 1.00 54.22 274 GLY A N 1
ATOM 2097 C CA . GLY A 1 274 ? 27.415 25.461 -4.823 1.00 54.22 274 GLY A CA 1
ATOM 2098 C C . GLY A 1 274 ? 28.870 25.606 -4.409 1.00 54.22 274 GLY A C 1
ATOM 2099 O O . GLY A 1 274 ? 29.339 24.798 -3.573 1.00 54.22 274 GLY A O 1
#